Protein AF-A0A6P6PJ22-F1 (afdb_monomer)

Solvent-accessible surface area (backbone atoms only — not comparable to full-atom values): 13645 Å² total; per-residue (Å²): 133,91,81,83,80,79,78,76,85,75,81,74,76,79,67,84,69,86,65,53,70,66,56,55,52,49,53,48,36,64,73,56,48,59,79,37,55,93,70,64,47,66,68,56,32,40,54,56,27,71,49,90,64,52,58,70,56,47,31,52,51,33,54,59,52,32,77,46,46,88,80,47,55,72,70,55,52,43,43,48,37,66,32,19,46,50,64,33,32,70,28,85,89,46,54,35,59,70,53,94,88,49,52,57,57,55,46,46,48,44,65,33,36,68,49,48,66,69,50,57,61,68,58,50,42,72,41,36,82,81,52,47,71,77,84,36,53,91,73,50,38,61,67,40,36,47,48,51,71,76,42,34,77,86,71,72,54,47,77,72,50,49,53,51,43,52,52,54,32,50,59,71,71,46,77,79,83,70,77,75,80,91,68,89,87,78,93,73,86,78,82,82,74,85,80,86,74,96,77,88,78,96,80,80,90,79,84,77,85,85,84,86,81,88,129

Radius of gyration: 26.65 Å; Cα contacts (8 Å, |Δi|>4): 149; chains: 1; bounding box: 104×53×62 Å

Secondary structure (DSSP, 8-state):
-----PPP------S-----HHHHHHHHIIIIIGGGGGG--HHHHHHHHTS---HHHHHHHHHHHHHTGGGS-HHHHHHHIIIIIHHHHTSTTTGGG--TT--HHHHHHHHTGGGGGGS-HHHHHHH-TT--TTTTTTTS-HHHHHHHHH-TTTTT--HHHHHHHHHHHHHHHSPP------------PPPPPPP-----------PPPPPPPP-

Mean predicted aligned error: 14.36 Å

Sequence (215 aa):
MRSSVAGVPVVDLSGGISMNEDHVIRAWLDIKLIPLLSSISRNFLTCLSNRNFSCSAYQTVVKELSQHFFGLDPVRQKWIYSFFMYPFLSRNTSLGCVDPEDSTEDWLMKNFGSFSVMAQVRDFTSINMVFSGLEVLHLLSPEQKAELLLHPEEVGLTDSSLSLVFKSLLSSLLPSEDPWPSNNGTAYYMSNAPSASPQDPLGKARIKPVTVSWM

pLDDT: mean 77.75, std 24.09, range [28.69, 98.56]

Foldseek 3Di:
DDDDDDDDPPPPPPPPPPQPPLNVLVVCCVVPPVVCLQPDDLVNQLVQLVDDDALVSQLSNLVVVLVCLVVYDPVSLLSNVPRHQLSNLLDPSCLNVDDPPDDLVRSLCSRHNNSSQSDAPVSSCSRPVPRACLVCLVVYDLVNLVSCLVCVVVRVDDPVSNVVSVVSSVVNVDDPPDPPPPDDDDDDDDDDDDDDDDDDDDDDDDDDDDDDDDD

Nearest PDB structures (foldseek):
  2ilr-assembly1_A  TM=2.722E-01  e=1.145E+00  Homo sapiens
  6q6h-assembly1_V  TM=2.246E-01  e=9.020E+00  Homo sapiens

Structure (mmCIF, N/CA/C/O backbone):
data_AF-A0A6P6PJ22-F1
#
_entry.id   AF-A0A6P6PJ22-F1
#
loop_
_atom_site.group_PDB
_atom_site.id
_atom_site.type_symbol
_atom_site.label_atom_id
_atom_site.label_alt_id
_atom_site.label_comp_id
_atom_site.label_asym_id
_atom_site.label_entity_id
_atom_site.label_seq_id
_atom_site.pdbx_PDB_ins_code
_atom_site.Cartn_x
_atom_site.Cartn_y
_atom_site.Cartn_z
_atom_site.occupancy
_atom_site.B_iso_or_equiv
_atom_site.auth_seq_id
_atom_site.auth_comp_id
_atom_site.auth_asym_id
_atom_site.auth_atom_id
_atom_site.pdbx_PDB_model_num
ATOM 1 N N . MET A 1 1 ? 52.725 8.961 -41.129 1.00 38.19 1 MET A N 1
ATOM 2 C CA . MET A 1 1 ? 51.305 8.980 -41.537 1.00 38.19 1 MET A CA 1
ATOM 3 C C . MET A 1 1 ? 50.500 9.517 -40.371 1.00 38.19 1 MET A C 1
ATOM 5 O O . MET A 1 1 ? 50.709 9.068 -39.253 1.00 38.19 1 MET A O 1
ATOM 9 N N . ARG A 1 2 ? 49.685 10.546 -40.621 1.00 47.94 2 ARG A N 1
ATOM 10 C CA . ARG A 1 2 ? 48.770 11.145 -39.644 1.00 47.94 2 ARG A CA 1
ATOM 11 C C . ARG A 1 2 ? 47.713 10.118 -39.235 1.00 47.94 2 ARG A C 1
ATOM 13 O O . ARG A 1 2 ? 47.160 9.470 -40.114 1.00 47.94 2 ARG A O 1
ATOM 20 N N . SER A 1 3 ? 47.365 10.072 -37.954 1.00 39.06 3 SER A N 1
ATOM 21 C CA . SER A 1 3 ? 45.981 9.809 -37.560 1.00 39.06 3 SER A CA 1
ATOM 22 C C . SER A 1 3 ? 45.715 10.435 -36.192 1.00 39.06 3 SER A C 1
ATOM 24 O O . SER A 1 3 ? 46.020 9.860 -35.152 1.00 39.06 3 SER A O 1
ATOM 26 N N . SER A 1 4 ? 45.207 11.669 -36.218 1.00 45.03 4 SER A N 1
ATOM 27 C CA . SER A 1 4 ? 44.452 12.254 -35.112 1.00 45.03 4 SER A CA 1
ATOM 28 C C . SER A 1 4 ? 43.014 11.775 -35.266 1.00 45.03 4 SER A C 1
ATOM 30 O O . SER A 1 4 ? 42.368 12.117 -36.255 1.00 45.03 4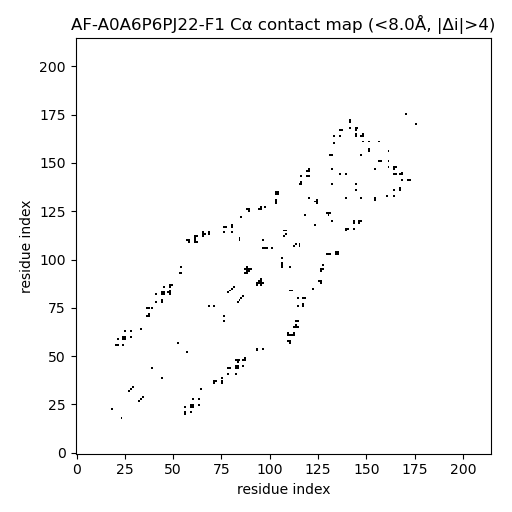 SER A O 1
ATOM 32 N N . VAL A 1 5 ? 42.509 11.015 -34.298 1.00 52.09 5 VAL A N 1
ATOM 33 C CA . VAL A 1 5 ? 41.066 10.826 -34.133 1.00 52.09 5 VAL A CA 1
ATOM 34 C C . VAL A 1 5 ? 40.600 11.933 -33.195 1.00 52.09 5 VAL A C 1
ATOM 36 O O . VAL A 1 5 ? 40.979 11.972 -32.026 1.00 52.09 5 VAL A O 1
ATOM 39 N N . ALA A 1 6 ? 39.869 12.892 -33.762 1.00 47.31 6 ALA A N 1
ATOM 40 C CA . ALA A 1 6 ? 39.231 13.978 -33.033 1.00 47.31 6 ALA A CA 1
ATOM 41 C C . ALA A 1 6 ? 38.189 13.415 -32.053 1.00 47.31 6 ALA A C 1
ATOM 43 O O . ALA A 1 6 ? 37.535 12.411 -32.332 1.00 47.31 6 ALA A O 1
ATOM 44 N N . GLY A 1 7 ? 38.103 14.060 -30.891 1.00 43.72 7 GLY A N 1
ATOM 45 C CA . GLY A 1 7 ? 37.458 13.548 -29.693 1.00 43.72 7 GLY A CA 1
ATOM 46 C C . GLY A 1 7 ? 35.966 13.260 -29.830 1.00 43.72 7 GLY A C 1
ATOM 47 O O . GLY A 1 7 ? 35.191 14.054 -30.357 1.00 43.72 7 GLY A O 1
ATOM 48 N N . VAL A 1 8 ? 35.573 12.131 -29.249 1.00 42.03 8 VAL A N 1
ATOM 49 C CA . VAL A 1 8 ? 34.231 11.954 -28.698 1.00 42.03 8 VAL A CA 1
ATOM 50 C C . VAL A 1 8 ? 34.147 12.872 -27.475 1.00 42.03 8 VAL A C 1
ATOM 52 O O . VAL A 1 8 ? 35.063 12.827 -26.648 1.00 42.03 8 VAL A O 1
ATOM 55 N N . PRO A 1 9 ? 33.110 13.713 -27.325 1.00 39.12 9 PRO A N 1
ATOM 56 C CA . PRO A 1 9 ? 32.937 14.459 -26.095 1.00 39.12 9 PRO A CA 1
ATOM 57 C C . PRO A 1 9 ? 32.590 13.450 -25.001 1.00 39.12 9 PRO A C 1
ATOM 59 O O . PRO A 1 9 ? 31.486 12.912 -24.944 1.00 39.12 9 PRO A O 1
ATOM 62 N N . VAL A 1 10 ? 33.571 13.158 -24.152 1.00 47.84 10 VAL A N 1
ATOM 63 C CA . VAL A 1 10 ? 33.316 12.546 -22.854 1.00 47.84 10 VAL A CA 1
ATOM 64 C C . VAL A 1 10 ? 32.581 13.611 -22.057 1.00 47.84 10 VAL A C 1
ATOM 66 O O . VAL A 1 10 ? 33.154 14.642 -21.709 1.00 47.84 10 VAL A O 1
ATOM 69 N N . VAL A 1 11 ? 31.283 13.400 -21.851 1.00 43.41 11 VAL A N 1
ATOM 70 C CA . VAL A 1 11 ? 30.506 14.200 -20.908 1.00 43.41 11 VAL A CA 1
ATOM 71 C C . VAL A 1 11 ? 31.029 13.838 -19.526 1.00 43.41 11 VAL A C 1
ATOM 73 O O . VAL A 1 11 ? 30.692 12.796 -18.969 1.00 43.41 11 VAL A O 1
ATOM 76 N N . ASP A 1 12 ? 31.935 14.670 -19.027 1.00 39.47 12 ASP A N 1
ATOM 77 C CA . ASP A 1 12 ? 32.468 14.562 -17.683 1.00 39.47 12 ASP A CA 1
ATOM 78 C C . ASP A 1 12 ? 31.387 15.007 -16.691 1.00 39.47 12 ASP A C 1
ATOM 80 O O . ASP A 1 12 ? 31.108 16.194 -16.526 1.00 39.47 12 ASP A O 1
ATOM 84 N N . LEU A 1 13 ? 30.743 14.032 -16.050 1.00 42.34 13 LEU A N 1
ATOM 85 C CA . LEU A 1 13 ? 29.793 14.252 -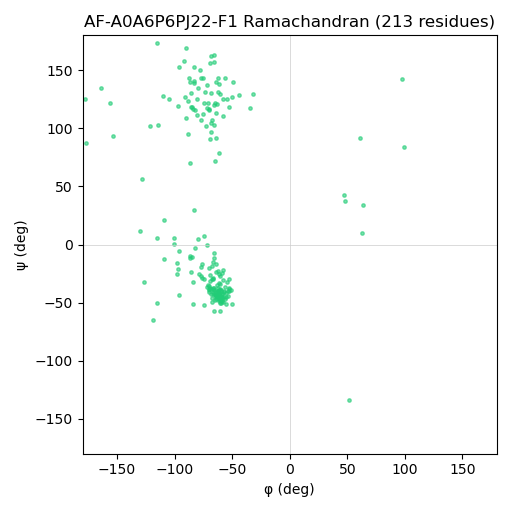14.959 1.00 42.34 13 LEU A CA 1
ATOM 86 C C . LEU A 1 13 ? 30.517 14.424 -13.607 1.00 42.34 13 LEU A C 1
ATOM 88 O O . LEU A 1 13 ? 29.962 14.094 -12.565 1.00 42.34 13 LEU A O 1
ATOM 92 N N . SER A 1 14 ? 31.744 14.956 -13.602 1.00 46.94 14 SER A N 1
ATOM 93 C CA . SER A 1 14 ? 32.468 15.336 -12.376 1.00 46.94 14 SER A CA 1
ATOM 94 C C . SER A 1 14 ? 32.026 16.687 -11.799 1.00 46.94 14 SER A C 1
ATOM 96 O O . SER A 1 14 ? 32.572 17.154 -10.799 1.00 46.94 14 SER A O 1
ATOM 98 N N . GLY A 1 15 ? 30.999 17.316 -12.377 1.00 39.12 15 GLY A N 1
ATOM 99 C CA . GLY A 1 15 ? 30.236 18.340 -11.677 1.00 39.12 15 GLY A CA 1
ATOM 100 C C . GLY A 1 15 ? 29.504 17.682 -10.514 1.00 39.12 15 GLY A C 1
ATOM 101 O O . GLY A 1 15 ? 28.507 17.003 -10.732 1.00 39.12 15 GLY A O 1
ATOM 102 N N . GLY A 1 16 ? 30.015 17.858 -9.294 1.00 44.06 16 GLY A N 1
ATOM 103 C CA . GLY A 1 16 ? 29.388 17.407 -8.056 1.00 44.06 16 GLY A CA 1
ATOM 104 C C . GLY A 1 16 ? 28.033 18.075 -7.848 1.00 44.06 16 GLY A C 1
ATOM 105 O O . GLY A 1 16 ? 27.899 19.023 -7.080 1.00 44.06 16 GLY A O 1
ATOM 106 N N . ILE A 1 17 ? 27.017 17.575 -8.539 1.00 45.12 17 ILE A N 1
ATOM 107 C CA . ILE A 1 17 ? 25.636 17.784 -8.162 1.00 45.12 17 ILE A CA 1
ATOM 108 C C . ILE A 1 17 ? 25.440 16.819 -6.995 1.00 45.12 17 ILE A C 1
ATOM 110 O O . ILE A 1 17 ? 25.407 15.605 -7.189 1.00 45.12 17 ILE A O 1
ATOM 114 N N . SER A 1 18 ? 25.346 17.345 -5.774 1.00 47.06 18 SER A N 1
ATOM 115 C CA . SER A 1 18 ? 24.762 16.607 -4.652 1.00 47.06 18 SER A CA 1
ATOM 116 C C . SER A 1 18 ? 23.286 16.380 -4.981 1.00 47.06 18 SER A C 1
ATOM 118 O O . SER A 1 18 ? 22.405 17.069 -4.470 1.00 47.06 18 SER A O 1
ATOM 120 N N . MET A 1 19 ? 23.008 15.489 -5.932 1.00 53.31 19 MET A N 1
ATOM 121 C CA . MET A 1 19 ? 21.655 15.077 -6.250 1.00 53.31 19 MET A CA 1
ATOM 122 C C . MET A 1 19 ? 21.189 14.260 -5.062 1.00 53.31 19 MET A C 1
ATOM 124 O O . MET A 1 19 ? 21.778 13.226 -4.754 1.00 53.31 19 MET A O 1
ATOM 128 N N . ASN A 1 20 ? 20.160 14.760 -4.381 1.00 71.19 20 ASN A N 1
ATOM 129 C CA . ASN A 1 20 ? 19.474 14.001 -3.351 1.00 71.19 20 ASN A CA 1
ATOM 130 C C . ASN A 1 20 ? 19.122 12.610 -3.915 1.00 71.19 20 ASN A C 1
ATOM 132 O O . ASN A 1 20 ? 18.739 12.514 -5.086 1.00 71.19 20 ASN A O 1
ATOM 136 N N . GLU A 1 21 ? 19.266 11.550 -3.118 1.00 75.81 21 GLU A N 1
ATOM 137 C CA . GLU A 1 21 ? 18.992 10.164 -3.534 1.00 75.81 21 GLU A CA 1
ATOM 138 C C . GLU A 1 21 ? 17.600 10.063 -4.184 1.00 75.81 21 GLU A C 1
ATOM 140 O O . GLU A 1 21 ? 17.439 9.480 -5.259 1.00 75.81 21 GLU A O 1
ATOM 145 N N . ASP A 1 22 ? 16.634 10.793 -3.624 1.00 77.00 22 ASP A N 1
ATOM 146 C CA . ASP A 1 22 ? 15.273 10.929 -4.140 1.00 77.00 22 ASP A CA 1
ATOM 147 C C . ASP A 1 22 ? 15.216 11.459 -5.579 1.00 77.00 22 ASP A C 1
ATOM 149 O O . ASP A 1 22 ? 14.400 11.000 -6.374 1.00 77.00 22 ASP A O 1
ATOM 153 N N . HIS A 1 23 ? 16.059 12.429 -5.948 1.00 80.69 23 HIS A N 1
ATOM 154 C CA . HIS A 1 23 ? 16.063 12.999 -7.301 1.00 80.69 23 HIS A CA 1
ATOM 155 C C . HIS A 1 23 ? 16.585 11.990 -8.323 1.00 80.69 23 HIS A C 1
ATOM 157 O O . HIS A 1 23 ? 16.066 11.917 -9.437 1.00 80.69 23 HIS A O 1
ATOM 163 N N . VAL A 1 24 ? 17.587 11.195 -7.944 1.00 82.25 24 VAL A N 1
ATOM 164 C CA . VAL A 1 24 ? 18.125 10.132 -8.800 1.00 82.25 24 VAL A CA 1
ATOM 165 C C . VAL A 1 24 ? 17.092 9.019 -8.971 1.00 82.25 24 VAL A C 1
ATOM 167 O O . VAL A 1 24 ? 16.874 8.557 -10.093 1.00 82.25 24 VAL A O 1
ATOM 170 N N . ILE A 1 25 ? 16.414 8.628 -7.888 1.00 81.44 25 ILE A N 1
ATOM 171 C CA . ILE A 1 25 ? 15.352 7.616 -7.922 1.00 81.44 25 ILE A CA 1
ATOM 172 C C . ILE A 1 25 ? 14.199 8.081 -8.812 1.00 81.44 25 ILE A C 1
ATOM 174 O O . ILE A 1 25 ? 13.797 7.338 -9.705 1.00 81.44 25 ILE A O 1
ATOM 178 N N . ARG A 1 26 ? 13.710 9.313 -8.636 1.00 80.62 26 ARG A N 1
ATOM 179 C CA . ARG A 1 26 ? 12.637 9.877 -9.473 1.00 80.62 26 ARG A CA 1
ATOM 180 C C . ARG A 1 26 ? 13.021 9.921 -10.943 1.00 80.62 26 ARG A C 1
ATOM 182 O O . ARG A 1 26 ? 12.286 9.405 -11.775 1.00 80.62 26 ARG A O 1
ATOM 189 N N . ALA A 1 27 ? 14.213 10.428 -11.262 1.00 82.00 27 ALA A N 1
ATOM 190 C CA . ALA A 1 27 ? 14.685 10.463 -12.642 1.00 82.00 27 ALA A CA 1
ATOM 191 C C . ALA A 1 27 ? 14.764 9.055 -13.259 1.00 82.00 27 ALA A C 1
ATOM 193 O O . ALA A 1 27 ? 14.386 8.854 -14.414 1.00 82.00 27 ALA A O 1
ATOM 194 N N . TRP A 1 28 ? 15.220 8.053 -12.500 1.00 83.56 28 TRP A N 1
ATOM 195 C CA . 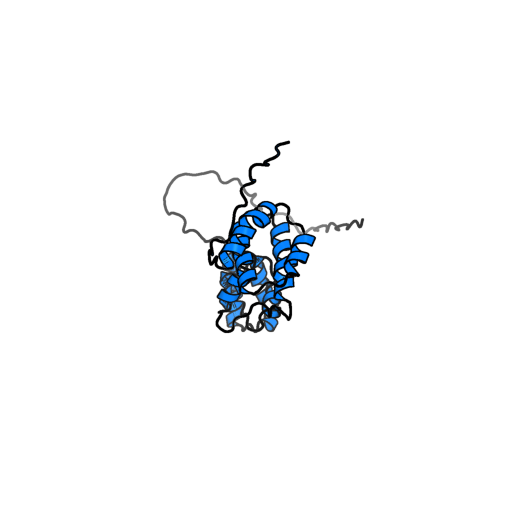TRP A 1 28 ? 15.210 6.666 -12.961 1.00 83.56 28 TRP A CA 1
ATOM 196 C C . TRP A 1 28 ? 13.784 6.138 -13.177 1.00 83.56 28 TRP A C 1
ATOM 198 O O . TRP A 1 28 ? 13.530 5.493 -14.198 1.00 83.56 28 TRP A O 1
ATOM 208 N N . LEU A 1 29 ? 12.856 6.426 -12.263 1.00 82.06 29 LEU A N 1
ATOM 209 C CA . LEU A 1 29 ? 11.453 6.019 -12.368 1.00 82.06 29 LEU A CA 1
ATOM 210 C C . LEU A 1 29 ? 10.797 6.608 -13.618 1.00 82.06 29 LEU A C 1
ATOM 212 O O . LEU A 1 29 ? 10.251 5.844 -14.415 1.00 82.06 29 LEU A O 1
ATOM 216 N N . ASP A 1 30 ? 10.936 7.913 -13.832 1.00 81.81 30 ASP A N 1
ATOM 217 C CA . ASP A 1 30 ? 10.352 8.638 -14.965 1.00 81.81 30 ASP A CA 1
ATOM 218 C C . ASP A 1 30 ? 10.889 8.140 -16.308 1.00 81.81 30 ASP A C 1
ATOM 220 O O . ASP A 1 30 ? 10.145 7.976 -17.274 1.00 81.81 30 ASP A O 1
ATOM 224 N N . ILE A 1 31 ? 12.193 7.865 -16.379 1.00 81.75 31 ILE A N 1
ATOM 225 C CA . ILE A 1 31 ? 12.849 7.490 -17.637 1.00 81.75 31 ILE A CA 1
ATOM 226 C C . ILE A 1 31 ? 12.695 5.993 -17.931 1.00 81.75 31 ILE A C 1
ATOM 228 O O . ILE A 1 31 ? 12.682 5.593 -19.099 1.00 81.75 31 ILE A O 1
ATOM 232 N N . LYS A 1 32 ? 12.647 5.139 -16.901 1.00 80.00 32 LYS A N 1
ATOM 233 C CA . LYS A 1 32 ? 12.721 3.678 -17.066 1.00 80.00 32 LYS A CA 1
ATOM 234 C C . LYS A 1 32 ? 11.457 2.954 -16.642 1.00 80.00 32 LYS A C 1
ATOM 236 O O . LYS A 1 32 ? 10.994 2.110 -17.403 1.00 80.00 32 LYS A O 1
ATOM 241 N N . LEU A 1 33 ? 10.929 3.216 -15.449 1.00 82.25 33 LEU A N 1
ATOM 242 C CA . LEU A 1 33 ? 9.850 2.399 -14.893 1.00 82.25 33 LEU A CA 1
ATOM 243 C C . LEU A 1 33 ? 8.474 2.836 -15.396 1.00 82.25 33 LEU A C 1
ATOM 245 O O . LEU A 1 33 ? 7.723 1.998 -15.892 1.00 82.25 33 LEU A O 1
ATOM 249 N N . ILE A 1 34 ? 8.160 4.128 -15.299 1.00 85.88 34 ILE A N 1
ATOM 250 C CA . ILE A 1 34 ? 6.853 4.702 -15.649 1.00 85.88 34 ILE A CA 1
ATOM 251 C C . ILE A 1 34 ? 6.446 4.383 -17.098 1.00 85.88 34 ILE A C 1
ATOM 253 O O . ILE A 1 34 ? 5.345 3.859 -17.296 1.00 85.88 34 ILE A O 1
ATOM 257 N N . PRO A 1 35 ? 7.321 4.553 -18.111 1.00 85.56 35 PRO A N 1
ATOM 258 C CA . PRO A 1 35 ? 6.994 4.209 -19.497 1.00 85.56 35 PRO A CA 1
ATOM 259 C C . PRO A 1 35 ? 6.690 2.721 -19.708 1.00 85.56 35 PRO A C 1
ATOM 261 O O . PRO A 1 35 ? 6.029 2.351 -20.677 1.00 85.56 35 PRO A O 1
ATOM 264 N N . LEU A 1 36 ? 7.178 1.858 -18.813 1.00 86.38 36 LEU A N 1
ATOM 265 C CA . LEU A 1 36 ? 6.999 0.412 -18.884 1.00 86.38 36 LEU A CA 1
ATOM 266 C C . LEU A 1 36 ? 5.830 -0.088 -18.038 1.00 86.38 36 LEU A C 1
ATOM 268 O O . LEU A 1 36 ? 5.513 -1.273 -18.134 1.00 86.38 36 LEU A O 1
ATOM 272 N N . LEU A 1 37 ? 5.157 0.761 -17.251 1.00 86.25 37 LEU A N 1
ATOM 273 C CA . LEU A 1 37 ? 4.107 0.304 -16.338 1.00 86.25 37 LEU A CA 1
ATOM 274 C C . LEU A 1 37 ? 2.988 -0.440 -17.064 1.00 86.25 37 LEU A C 1
ATOM 276 O O . LEU A 1 37 ? 2.581 -1.504 -16.614 1.00 86.25 37 LEU A O 1
ATOM 280 N N . SER A 1 38 ? 2.572 0.028 -18.242 1.00 85.81 38 SER A N 1
ATOM 281 C CA . SER A 1 38 ? 1.560 -0.637 -19.077 1.00 85.81 38 SER A CA 1
ATOM 282 C C . SER A 1 38 ? 2.002 -1.994 -19.637 1.00 85.81 38 SER A C 1
ATOM 284 O O . SER A 1 38 ? 1.194 -2.723 -20.200 1.00 85.81 38 SER A O 1
ATOM 286 N N . SER A 1 39 ? 3.258 -2.397 -19.473 1.00 89.56 39 SER A N 1
ATOM 287 C CA . SER A 1 39 ? 3.785 -3.704 -19.892 1.00 89.56 39 SER A CA 1
ATOM 288 C C . SER A 1 39 ? 4.550 -4.419 -18.776 1.00 89.56 39 SER A C 1
ATOM 290 O O . SER A 1 39 ? 5.210 -5.431 -19.020 1.00 89.56 39 SER A O 1
ATOM 292 N N . ILE A 1 40 ? 4.449 -3.918 -17.541 1.00 92.12 40 ILE A N 1
ATOM 293 C CA . ILE A 1 40 ? 5.228 -4.429 -16.422 1.00 92.12 40 ILE A CA 1
ATOM 294 C C . ILE A 1 40 ? 4.873 -5.890 -16.147 1.00 92.12 40 ILE A C 1
ATOM 296 O O . ILE A 1 40 ? 3.707 -6.280 -16.078 1.00 92.12 40 ILE A O 1
ATOM 300 N N . SER A 1 41 ? 5.901 -6.723 -16.018 1.00 93.81 41 SER A N 1
ATOM 301 C CA . SER A 1 41 ? 5.725 -8.157 -15.806 1.00 93.81 41 SER A CA 1
ATOM 302 C C . SER A 1 41 ? 5.808 -8.516 -14.326 1.00 93.81 41 SER A C 1
ATOM 304 O O . SER A 1 41 ? 6.522 -7.875 -13.551 1.00 93.81 41 SER A O 1
ATOM 306 N N . ARG A 1 42 ? 5.142 -9.613 -13.943 1.00 96.19 42 ARG A N 1
ATOM 307 C CA . ARG A 1 42 ? 5.263 -10.200 -12.597 1.00 96.19 42 ARG A CA 1
ATOM 308 C C . ARG A 1 42 ? 6.717 -10.485 -12.222 1.00 96.19 42 ARG A C 1
ATOM 310 O O . ARG A 1 42 ? 7.140 -10.114 -11.138 1.00 96.19 42 ARG A O 1
ATOM 317 N N . ASN A 1 43 ? 7.497 -11.063 -13.140 1.00 96.38 43 ASN A N 1
ATOM 318 C CA . ASN A 1 43 ? 8.908 -11.378 -12.896 1.00 96.38 43 ASN A CA 1
ATOM 319 C C . ASN A 1 43 ? 9.729 -10.125 -12.590 1.00 96.38 43 ASN A C 1
ATOM 321 O O . ASN A 1 43 ? 10.535 -10.134 -11.664 1.00 96.38 43 ASN A O 1
ATOM 325 N N . PHE A 1 44 ? 9.502 -9.040 -13.337 1.00 94.50 44 PHE A N 1
ATOM 326 C CA . PHE A 1 44 ? 10.172 -7.774 -13.067 1.00 94.50 44 PHE A CA 1
ATOM 327 C C . PHE A 1 44 ? 9.823 -7.246 -11.670 1.00 94.50 44 PHE A C 1
ATOM 329 O O . PHE A 1 44 ? 10.732 -6.903 -10.920 1.00 94.50 44 PHE A O 1
ATOM 336 N N . LEU A 1 45 ? 8.540 -7.245 -11.292 1.00 96.50 45 LEU A N 1
ATOM 337 C CA . LEU A 1 45 ? 8.083 -6.805 -9.967 1.00 96.50 45 LEU A CA 1
ATOM 338 C C . LEU A 1 45 ? 8.664 -7.662 -8.842 1.00 96.50 45 LEU A C 1
ATOM 340 O O . LEU A 1 45 ? 9.175 -7.127 -7.862 1.00 96.50 45 LEU A O 1
ATOM 344 N N . THR A 1 46 ? 8.687 -8.983 -9.016 1.00 97.00 46 THR A N 1
ATOM 345 C CA . THR A 1 46 ? 9.321 -9.895 -8.062 1.00 97.00 46 THR A CA 1
ATOM 346 C C . THR A 1 46 ? 10.818 -9.616 -7.941 1.00 97.00 46 THR A C 1
ATOM 348 O O . THR A 1 46 ? 11.329 -9.524 -6.826 1.00 97.00 46 THR A O 1
ATOM 351 N N . CYS A 1 47 ? 11.542 -9.423 -9.045 1.00 95.88 47 CYS A N 1
ATOM 352 C CA . CYS A 1 47 ? 12.954 -9.036 -9.000 1.00 95.88 47 CYS A CA 1
ATOM 353 C C . CYS A 1 47 ? 13.162 -7.677 -8.323 1.00 95.88 47 CYS A C 1
ATOM 355 O O . CYS A 1 47 ? 14.112 -7.530 -7.555 1.00 95.88 47 CYS A O 1
ATOM 357 N N . LEU A 1 48 ? 12.285 -6.707 -8.590 1.00 93.06 48 LEU A N 1
ATOM 358 C CA . LEU A 1 48 ? 12.318 -5.380 -7.986 1.00 93.06 48 LEU A CA 1
ATOM 359 C C . LEU A 1 48 ? 12.098 -5.461 -6.475 1.00 93.06 48 LEU A C 1
ATOM 361 O O . LEU A 1 48 ? 12.874 -4.871 -5.732 1.00 93.06 48 LEU A O 1
ATOM 365 N N . SER A 1 49 ? 11.125 -6.261 -6.023 1.00 95.69 49 SER A N 1
ATOM 366 C CA . SER A 1 49 ? 10.891 -6.509 -4.596 1.00 95.69 49 SER A CA 1
ATOM 367 C C . SER A 1 49 ? 12.164 -7.022 -3.933 1.00 95.69 49 SER A C 1
ATOM 369 O O . SER A 1 49 ? 12.538 -6.547 -2.873 1.00 95.69 49 SER A O 1
ATOM 371 N N . ASN A 1 50 ? 12.901 -7.920 -4.601 1.00 95.00 50 ASN A N 1
ATOM 372 C CA . ASN A 1 50 ? 14.141 -8.544 -4.129 1.00 95.00 50 ASN A CA 1
ATOM 373 C C . ASN A 1 50 ? 15.365 -7.626 -4.103 1.00 95.00 50 ASN A C 1
ATOM 375 O O . ASN A 1 50 ? 16.435 -8.056 -3.673 1.00 95.00 50 ASN A O 1
ATOM 379 N N . ARG A 1 51 ? 15.230 -6.362 -4.505 1.00 92.31 51 ARG A N 1
ATOM 380 C CA . ARG A 1 51 ? 16.303 -5.381 -4.349 1.00 92.31 51 ARG A CA 1
ATOM 381 C C . ARG A 1 51 ? 16.384 -4.880 -2.912 1.00 92.31 51 ARG A C 1
ATOM 383 O O . ARG A 1 51 ? 15.397 -4.831 -2.185 1.00 92.31 51 ARG A O 1
ATOM 390 N N . ASN A 1 52 ? 17.598 -4.517 -2.514 1.00 89.31 52 ASN A N 1
ATOM 391 C CA . ASN A 1 52 ? 17.890 -4.014 -1.181 1.00 89.31 52 ASN A CA 1
ATOM 392 C C . ASN A 1 52 ? 17.661 -2.497 -1.134 1.00 89.31 52 ASN A C 1
ATOM 394 O O . ASN A 1 52 ? 18.618 -1.726 -1.124 1.00 89.31 52 ASN A O 1
ATOM 398 N N . PHE A 1 53 ? 16.398 -2.075 -1.212 1.00 87.44 53 PHE A N 1
ATOM 399 C CA . PHE A 1 53 ? 16.040 -0.667 -1.048 1.00 87.44 53 PHE A CA 1
ATOM 400 C C . PHE A 1 53 ? 16.113 -0.257 0.422 1.00 87.44 53 PHE A C 1
ATOM 402 O O . PHE A 1 53 ? 15.730 -1.025 1.304 1.00 87.44 53 PHE A O 1
ATOM 409 N N . SER A 1 54 ? 16.553 0.978 0.674 1.00 94.75 54 SER A N 1
ATOM 410 C CA . SER A 1 54 ? 16.218 1.656 1.925 1.00 94.75 54 SER A CA 1
ATOM 411 C C . SER A 1 54 ? 14.708 1.924 1.963 1.00 94.75 54 SER A C 1
ATOM 413 O O . SER A 1 54 ? 14.061 2.012 0.915 1.00 94.75 54 SER A O 1
ATOM 415 N N . CYS A 1 55 ? 14.131 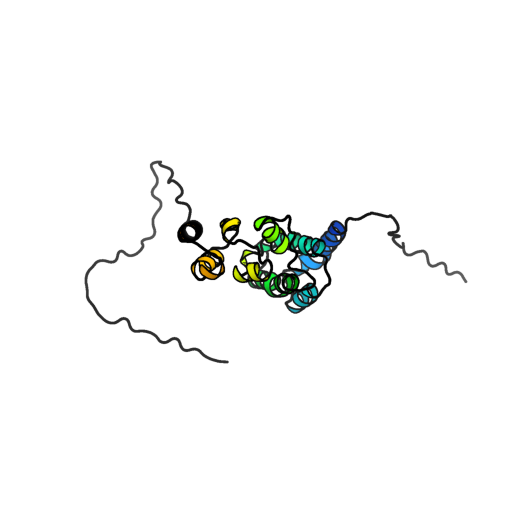2.086 3.155 1.00 96.56 55 CYS A N 1
ATOM 416 C CA . CYS A 1 55 ? 12.716 2.443 3.265 1.00 96.56 55 CYS A CA 1
ATOM 417 C C . CYS A 1 55 ? 12.404 3.782 2.588 1.00 96.56 55 CYS A C 1
ATOM 419 O O . CYS A 1 55 ? 11.416 3.868 1.870 1.00 96.56 55 CYS A O 1
ATOM 421 N N . SER A 1 56 ? 13.298 4.773 2.690 1.00 95.12 56 SER A N 1
ATOM 422 C CA . SER A 1 56 ? 13.161 6.050 1.969 1.00 95.12 56 SER A CA 1
ATOM 423 C C . SER A 1 56 ? 13.107 5.856 0.448 1.00 95.12 56 SER A C 1
ATOM 425 O O . SER A 1 56 ? 12.231 6.394 -0.236 1.00 95.12 56 SER A O 1
ATOM 427 N N . ALA A 1 57 ? 14.003 5.023 -0.096 1.00 94.25 57 ALA A N 1
ATOM 428 C CA . ALA A 1 57 ? 14.016 4.723 -1.523 1.00 94.25 57 ALA A CA 1
ATOM 429 C C . ALA A 1 57 ? 12.734 4.001 -1.960 1.00 94.25 57 ALA A C 1
ATOM 431 O O . ALA A 1 57 ? 12.121 4.382 -2.958 1.00 94.25 57 ALA A O 1
ATOM 432 N N . TYR A 1 58 ? 12.292 2.998 -1.196 1.00 96.50 58 TYR A N 1
ATOM 433 C CA . TYR A 1 58 ? 11.031 2.295 -1.439 1.00 96.50 58 TYR A CA 1
ATOM 434 C C . TYR A 1 58 ? 9.829 3.249 -1.422 1.00 96.50 58 TYR A C 1
ATOM 436 O O . TYR A 1 58 ? 9.047 3.261 -2.371 1.00 96.50 58 TYR A O 1
ATOM 444 N N . GLN A 1 59 ? 9.707 4.089 -0.395 1.00 97.19 59 GLN A N 1
ATOM 445 C CA . GLN A 1 59 ? 8.605 5.042 -0.243 1.00 97.19 59 GLN A CA 1
ATOM 446 C C . GLN A 1 59 ? 8.593 6.076 -1.379 1.00 97.19 59 GLN A C 1
ATOM 448 O O . GLN A 1 59 ? 7.528 6.443 -1.875 1.00 97.19 59 GLN A O 1
ATOM 453 N N . THR A 1 60 ? 9.766 6.479 -1.880 1.00 94.75 60 THR A N 1
ATOM 454 C CA . THR A 1 60 ? 9.866 7.307 -3.093 1.00 94.75 60 THR A CA 1
ATOM 455 C C . THR A 1 60 ? 9.311 6.575 -4.316 1.00 94.75 60 THR A C 1
ATOM 457 O O . THR A 1 60 ? 8.521 7.149 -5.064 1.00 94.75 60 THR A O 1
ATOM 460 N N . VAL A 1 61 ? 9.645 5.293 -4.503 1.00 93.31 61 VAL A N 1
ATOM 461 C CA . VAL A 1 61 ? 9.076 4.472 -5.588 1.00 93.31 61 VAL A CA 1
ATOM 462 C C . VAL A 1 61 ? 7.554 4.368 -5.465 1.00 93.31 61 VAL A C 1
ATOM 464 O O . VAL A 1 61 ? 6.851 4.596 -6.448 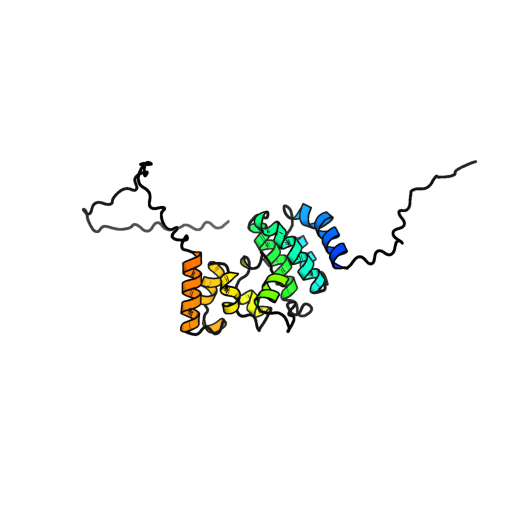1.00 93.31 61 VAL A O 1
ATOM 467 N N . VAL A 1 62 ? 7.027 4.067 -4.275 1.00 96.31 62 VAL A N 1
ATOM 468 C CA . VAL A 1 62 ? 5.577 3.973 -4.021 1.00 96.31 62 VAL A CA 1
ATOM 469 C C . VAL A 1 62 ? 4.869 5.289 -4.332 1.00 96.31 62 VAL A C 1
ATOM 471 O O . VAL A 1 62 ? 3.809 5.282 -4.966 1.00 96.31 62 VAL A O 1
ATOM 474 N N . LYS A 1 63 ? 5.457 6.418 -3.927 1.00 95.69 63 LYS A N 1
ATOM 475 C CA . LYS A 1 63 ? 4.910 7.752 -4.176 1.00 95.69 63 LYS A CA 1
ATOM 476 C C . LYS A 1 63 ? 4.760 8.040 -5.666 1.00 95.69 63 LYS A C 1
ATOM 478 O O . LYS A 1 63 ? 3.696 8.489 -6.086 1.00 95.69 63 LYS A O 1
ATOM 483 N N . GLU A 1 64 ? 5.793 7.781 -6.465 1.00 92.12 64 GLU A N 1
ATOM 484 C CA . GLU A 1 64 ? 5.724 8.022 -7.912 1.00 92.12 64 GLU A CA 1
ATOM 485 C C . GLU A 1 64 ? 4.775 7.024 -8.597 1.00 92.12 64 GLU A C 1
ATOM 487 O O . GLU A 1 64 ? 3.943 7.420 -9.409 1.00 92.12 64 GLU A O 1
ATOM 492 N N . LEU A 1 65 ? 4.787 5.741 -8.208 1.00 94.44 65 LEU A N 1
ATOM 493 C CA . LEU A 1 65 ? 3.831 4.757 -8.733 1.00 94.44 65 LEU A CA 1
ATOM 494 C C . LEU A 1 65 ? 2.373 5.141 -8.440 1.00 94.44 65 LEU A C 1
ATOM 496 O O . LEU A 1 65 ? 1.505 4.946 -9.293 1.00 94.44 65 LEU A O 1
ATOM 500 N N . SER A 1 66 ? 2.094 5.686 -7.253 1.00 96.69 66 SER A N 1
ATOM 501 C CA . SER A 1 66 ? 0.739 6.069 -6.832 1.00 96.69 66 SER A CA 1
ATOM 502 C C . SER A 1 66 ? 0.131 7.145 -7.730 1.00 96.69 66 SER A C 1
ATOM 504 O O . SER A 1 66 ? -1.063 7.092 -8.014 1.00 96.69 66 SER A O 1
ATOM 506 N N . GLN A 1 67 ? 0.944 8.058 -8.273 1.00 94.69 67 GLN A N 1
ATOM 507 C CA . GLN A 1 67 ? 0.481 9.083 -9.221 1.00 94.69 67 GLN A CA 1
ATOM 508 C C . GLN A 1 67 ? -0.097 8.480 -10.509 1.00 94.69 67 GLN A C 1
ATOM 510 O O . GLN A 1 67 ? -0.945 9.087 -11.161 1.00 94.69 67 GLN A O 1
ATOM 515 N N . HIS A 1 68 ? 0.325 7.265 -10.863 1.00 93.94 68 HIS A N 1
ATOM 516 C CA . HIS A 1 68 ? -0.117 6.563 -12.064 1.00 93.94 68 HIS A CA 1
ATOM 517 C C . HIS A 1 68 ? -1.193 5.510 -11.796 1.00 93.94 68 HIS A C 1
ATOM 519 O O . HIS A 1 68 ? -1.655 4.879 -12.746 1.00 93.94 68 HIS A O 1
ATOM 525 N N . PHE A 1 69 ? -1.624 5.328 -10.544 1.00 95.56 69 PHE A N 1
ATOM 526 C CA . PHE A 1 69 ? -2.537 4.258 -10.142 1.00 95.56 69 PHE A CA 1
ATOM 527 C C . PHE A 1 69 ? -3.792 4.175 -11.024 1.00 95.56 69 PHE A C 1
ATOM 529 O O . PHE A 1 69 ? -4.075 3.118 -11.588 1.00 95.56 69 PHE A O 1
ATOM 536 N N . PHE A 1 70 ? -4.499 5.293 -11.223 1.00 93.81 70 PHE A N 1
ATOM 537 C CA . PHE A 1 70 ? -5.731 5.338 -12.024 1.00 93.81 70 PHE A CA 1
ATOM 538 C C . PHE A 1 70 ? -5.517 5.092 -13.525 1.00 93.81 70 PHE A C 1
ATOM 540 O O . PHE A 1 70 ? -6.467 4.765 -14.230 1.00 93.81 70 PHE A O 1
ATOM 547 N N . GLY A 1 71 ? -4.287 5.245 -14.023 1.00 92.75 71 GLY A N 1
ATOM 548 C CA . GLY A 1 71 ? -3.934 4.949 -15.413 1.00 92.75 71 GLY A CA 1
ATOM 549 C C . GLY A 1 71 ? -3.588 3.479 -15.662 1.00 92.75 71 GLY A C 1
ATOM 550 O O . GLY A 1 71 ? -3.445 3.073 -16.815 1.00 92.75 71 GLY A O 1
ATOM 551 N N . LEU A 1 72 ? -3.428 2.680 -14.604 1.00 94.50 72 LEU A N 1
ATOM 552 C CA . LEU A 1 72 ? -3.134 1.254 -14.700 1.00 94.50 72 LEU A CA 1
ATOM 553 C C . LEU A 1 72 ? -4.423 0.450 -14.803 1.00 94.50 72 LEU A C 1
ATOM 555 O O . LEU A 1 72 ? -5.407 0.737 -14.126 1.00 94.50 72 LEU A O 1
ATOM 559 N N . ASP A 1 73 ? -4.402 -0.616 -15.597 1.00 94.69 73 ASP A N 1
ATOM 560 C CA . ASP A 1 73 ? -5.487 -1.585 -15.545 1.00 94.69 73 ASP A CA 1
ATOM 561 C C . ASP A 1 73 ? -5.471 -2.362 -14.212 1.00 94.69 73 ASP A C 1
ATOM 563 O O . ASP A 1 73 ? -4.411 -2.526 -13.587 1.00 94.69 73 ASP A O 1
ATOM 567 N N . PRO A 1 74 ? -6.623 -2.917 -13.796 1.00 95.62 74 PRO A N 1
ATOM 568 C CA . PRO A 1 74 ? -6.755 -3.578 -12.498 1.00 95.62 74 PRO A CA 1
ATOM 569 C C . PRO A 1 74 ? -5.783 -4.744 -12.275 1.00 95.62 74 PRO A C 1
ATOM 571 O O . PRO A 1 74 ? -5.361 -4.999 -11.146 1.00 95.62 74 PRO A O 1
ATOM 574 N N . VAL A 1 75 ? -5.387 -5.458 -13.338 1.00 96.25 75 VAL A N 1
ATOM 575 C CA . VAL A 1 75 ? -4.443 -6.579 -13.213 1.00 96.25 75 VAL A CA 1
ATOM 576 C C . VAL A 1 75 ? -3.072 -6.060 -12.796 1.00 96.25 75 VAL A C 1
ATOM 578 O O . VAL A 1 75 ? -2.443 -6.637 -11.907 1.00 96.25 75 VAL A O 1
ATOM 581 N N . ARG A 1 76 ? -2.619 -4.952 -13.388 1.00 96.25 76 ARG A N 1
ATOM 582 C CA . ARG A 1 76 ? -1.327 -4.338 -13.060 1.00 96.25 76 ARG A CA 1
ATOM 583 C C . ARG A 1 76 ? -1.335 -3.660 -11.697 1.00 96.25 76 ARG A C 1
ATOM 585 O O . ARG A 1 76 ? -0.348 -3.799 -10.976 1.00 96.25 76 ARG A O 1
ATOM 592 N N . GLN A 1 77 ? -2.443 -3.025 -11.304 1.00 97.50 77 GLN A N 1
ATOM 593 C CA . GLN A 1 77 ? -2.617 -2.509 -9.939 1.00 97.50 77 GLN A CA 1
ATOM 594 C C . GLN A 1 77 ? -2.411 -3.621 -8.904 1.00 97.50 77 GLN A C 1
ATOM 596 O O . GLN A 1 77 ? -1.558 -3.514 -8.018 1.00 97.50 77 GLN A O 1
ATOM 601 N N . LYS A 1 78 ? -3.110 -4.746 -9.094 1.00 97.69 78 LYS A N 1
ATOM 602 C CA . LYS A 1 78 ? -2.976 -5.924 -8.237 1.00 97.69 78 LYS A CA 1
ATOM 603 C C . LYS A 1 78 ? -1.570 -6.516 -8.280 1.00 97.69 78 LYS A C 1
ATOM 605 O O . LYS A 1 78 ? -1.048 -6.922 -7.249 1.00 97.69 78 LYS A O 1
ATOM 610 N N . TRP A 1 79 ? -0.931 -6.576 -9.448 1.00 98.12 79 TRP A N 1
ATOM 611 C CA . TRP A 1 79 ? 0.422 -7.123 -9.556 1.00 98.12 79 TRP A CA 1
ATOM 612 C C . TRP A 1 79 ? 1.460 -6.291 -8.813 1.00 98.12 79 TRP A C 1
ATOM 614 O O . TRP A 1 79 ? 2.311 -6.873 -8.144 1.00 98.12 79 TRP A O 1
ATOM 624 N N . ILE A 1 80 ? 1.406 -4.963 -8.916 1.00 97.81 80 ILE A N 1
ATOM 625 C CA . ILE A 1 80 ? 2.333 -4.078 -8.200 1.00 97.81 80 ILE A CA 1
ATOM 626 C C . ILE A 1 80 ? 2.203 -4.300 -6.693 1.00 97.81 80 ILE A C 1
ATOM 628 O O . ILE A 1 80 ? 3.210 -4.493 -6.011 1.00 97.81 80 ILE A O 1
ATOM 632 N N . TYR A 1 81 ? 0.975 -4.380 -6.187 1.00 98.50 81 TYR A N 1
ATOM 633 C CA . TYR A 1 81 ? 0.747 -4.724 -4.792 1.00 98.50 81 TYR A CA 1
ATOM 634 C C . TYR A 1 81 ? 1.305 -6.122 -4.440 1.00 98.50 81 TYR A C 1
ATOM 636 O O . TYR A 1 81 ? 2.180 -6.248 -3.582 1.00 98.50 81 TYR A O 1
ATOM 644 N N . SER A 1 82 ? 0.860 -7.174 -5.138 1.00 98.38 82 SER A N 1
ATOM 645 C CA . SER A 1 82 ? 1.131 -8.570 -4.759 1.00 98.38 82 SER A CA 1
ATOM 646 C C . SER A 1 82 ? 2.560 -9.050 -5.027 1.00 98.38 82 SER A C 1
ATOM 648 O O . SER A 1 82 ? 3.032 -9.946 -4.333 1.00 98.38 82 SER A O 1
ATOM 650 N N . PHE A 1 83 ? 3.245 -8.518 -6.043 1.00 98.31 83 PHE A N 1
ATOM 651 C CA . PHE A 1 83 ? 4.577 -8.986 -6.453 1.00 98.31 83 PHE A CA 1
ATOM 652 C C . PHE A 1 83 ? 5.701 -8.006 -6.125 1.00 98.31 83 PHE A C 1
ATOM 654 O O . PHE A 1 83 ? 6.862 -8.404 -6.215 1.00 98.31 83 PHE A O 1
ATOM 661 N N . PHE A 1 84 ? 5.382 -6.761 -5.756 1.00 97.75 84 PHE A N 1
ATOM 662 C CA . PHE A 1 84 ? 6.371 -5.762 -5.359 1.00 97.75 84 PHE A CA 1
ATOM 663 C C . PHE A 1 84 ? 6.183 -5.272 -3.922 1.00 97.75 84 PHE A C 1
ATOM 665 O O . PHE A 1 84 ? 7.048 -5.553 -3.095 1.00 97.75 84 PHE A O 1
ATOM 672 N N . MET A 1 85 ? 5.075 -4.591 -3.618 1.00 98.38 85 MET A N 1
ATOM 673 C CA . MET A 1 85 ? 4.894 -3.899 -2.333 1.00 98.38 85 MET A CA 1
ATOM 674 C C . MET A 1 85 ? 4.830 -4.867 -1.149 1.00 98.38 85 MET A C 1
ATOM 676 O O . MET A 1 85 ? 5.673 -4.804 -0.256 1.00 98.38 85 MET A O 1
ATOM 680 N N . TYR A 1 86 ? 3.887 -5.816 -1.171 1.00 98.38 86 TYR A N 1
ATOM 681 C CA . TYR A 1 86 ? 3.720 -6.778 -0.080 1.00 98.38 86 TYR A CA 1
ATOM 682 C C . TYR A 1 86 ? 4.991 -7.629 0.138 1.00 98.38 86 TYR A C 1
ATOM 684 O O . TYR A 1 86 ? 5.526 -7.617 1.245 1.00 98.38 86 TYR A O 1
ATOM 692 N N . PRO A 1 87 ? 5.600 -8.258 -0.894 1.00 98.00 87 PRO A N 1
ATOM 693 C CA . PRO A 1 87 ? 6.834 -9.026 -0.703 1.00 98.00 87 PRO A CA 1
ATOM 694 C C . PRO A 1 87 ? 8.053 -8.211 -0.257 1.00 98.00 87 PRO A C 1
ATOM 696 O O . PRO A 1 87 ? 9.001 -8.800 0.265 1.00 98.00 87 PRO A O 1
ATOM 699 N N . PHE A 1 88 ? 8.096 -6.901 -0.522 1.00 98.19 88 PHE A N 1
ATOM 700 C CA . PHE A 1 88 ? 9.154 -6.033 -0.008 1.00 98.19 88 PHE A CA 1
ATOM 701 C C . PHE A 1 88 ? 8.953 -5.770 1.487 1.00 98.19 88 PHE A C 1
ATOM 703 O O . PHE A 1 88 ? 9.863 -6.037 2.268 1.00 98.19 88 PHE A O 1
ATOM 710 N N . LEU A 1 89 ? 7.753 -5.323 1.872 1.00 98.00 89 LEU A N 1
ATOM 711 C CA . LEU A 1 89 ? 7.408 -4.921 3.238 1.00 98.00 89 LEU A CA 1
ATOM 712 C C . LEU A 1 89 ? 7.342 -6.091 4.229 1.00 98.00 89 LEU A C 1
ATOM 714 O O . LEU A 1 89 ? 7.684 -5.932 5.397 1.00 98.00 89 LEU A O 1
ATOM 718 N N . SER A 1 90 ? 6.969 -7.292 3.783 1.00 97.06 90 SER A N 1
ATOM 719 C CA . SER A 1 90 ? 6.923 -8.484 4.646 1.00 97.06 90 SER A CA 1
ATOM 720 C C . SER A 1 90 ? 8.306 -9.067 4.978 1.00 97.06 90 SER A C 1
ATOM 722 O O . SER A 1 90 ? 8.406 -10.160 5.534 1.00 97.06 90 SER A O 1
ATOM 724 N N . ARG A 1 91 ? 9.404 -8.394 4.613 1.00 94.88 91 ARG A N 1
ATOM 725 C CA . ARG A 1 91 ? 10.761 -8.875 4.908 1.00 94.88 91 ARG A CA 1
ATOM 726 C C . ARG A 1 91 ? 11.223 -8.436 6.272 1.00 94.88 91 ARG A C 1
ATOM 728 O O . ARG A 1 91 ? 11.192 -7.245 6.581 1.00 94.88 91 ARG A O 1
ATOM 735 N N . ASN A 1 92 ? 11.897 -9.356 6.954 1.00 91.38 92 ASN A N 1
ATOM 736 C CA . ASN A 1 92 ? 12.630 -9.071 8.185 1.00 91.38 92 ASN A CA 1
ATOM 737 C C . ASN A 1 92 ? 13.652 -7.933 8.023 1.00 91.38 92 ASN A C 1
ATOM 739 O O . ASN A 1 92 ? 13.890 -7.200 8.969 1.00 91.38 92 ASN A O 1
ATOM 743 N N . THR A 1 93 ? 14.254 -7.761 6.840 1.00 91.12 93 THR A N 1
ATOM 744 C CA . THR A 1 93 ? 15.231 -6.683 6.596 1.00 91.12 93 THR A CA 1
ATOM 745 C C . THR A 1 93 ? 14.590 -5.313 6.402 1.00 91.12 93 THR A C 1
ATOM 747 O O . THR A 1 93 ? 15.243 -4.309 6.650 1.00 91.12 93 THR A O 1
ATOM 750 N N . SER A 1 94 ? 13.342 -5.265 5.927 1.00 91.62 94 SER A N 1
ATOM 751 C CA . SER A 1 94 ? 12.608 -4.010 5.726 1.00 91.62 94 SER A CA 1
ATOM 752 C C . SER A 1 94 ? 11.893 -3.543 6.992 1.00 91.62 94 SER A C 1
ATOM 754 O O . SER A 1 94 ? 11.592 -2.361 7.108 1.00 91.62 94 SER A O 1
ATOM 756 N N . LEU A 1 95 ? 11.601 -4.474 7.916 1.00 94.75 95 LEU A N 1
ATOM 757 C CA . LEU A 1 95 ? 10.796 -4.238 9.119 1.00 94.75 95 LEU A CA 1
ATOM 758 C C . LEU A 1 95 ? 9.484 -3.496 8.807 1.00 94.75 95 LEU A C 1
ATOM 760 O O . LEU A 1 95 ? 9.084 -2.592 9.536 1.00 94.75 95 LEU A O 1
ATOM 764 N N . GLY A 1 96 ? 8.857 -3.816 7.668 1.00 96.19 96 GLY A N 1
ATOM 765 C CA . GLY A 1 96 ? 7.625 -3.168 7.219 1.00 96.19 96 GLY A CA 1
ATOM 766 C C . GLY A 1 96 ? 7.747 -1.673 6.932 1.00 96.19 96 GLY A C 1
ATOM 767 O O . GLY A 1 96 ? 6.725 -1.008 6.767 1.00 96.19 96 GLY A O 1
ATOM 768 N N . CYS A 1 97 ? 8.969 -1.133 6.904 1.00 97.44 97 CYS A N 1
ATOM 769 C CA . CYS A 1 97 ? 9.236 0.299 6.851 1.00 97.44 97 CYS A CA 1
ATOM 770 C C . CYS A 1 97 ? 8.403 1.095 7.863 1.00 97.44 97 CYS A C 1
ATOM 772 O O . CYS A 1 97 ? 7.831 2.138 7.536 1.00 97.44 97 CYS A O 1
ATOM 774 N N . VAL A 1 98 ? 8.312 0.548 9.079 1.00 97.00 98 VAL A N 1
ATOM 775 C CA . VAL A 1 98 ? 7.655 1.174 10.224 1.00 97.00 98 VAL A CA 1
ATOM 776 C C . VAL A 1 98 ? 8.603 2.191 10.851 1.00 97.00 98 VAL A C 1
ATOM 778 O O . VAL A 1 98 ? 9.723 1.851 11.232 1.00 97.00 98 VAL A O 1
ATOM 781 N N . ASP A 1 99 ? 8.129 3.427 10.970 1.00 95.38 99 ASP A N 1
ATOM 782 C CA . ASP A 1 99 ? 8.743 4.476 11.778 1.00 95.38 99 ASP A CA 1
ATOM 783 C C . ASP A 1 99 ? 7.888 4.651 13.047 1.00 95.38 99 ASP A C 1
ATOM 785 O O . ASP A 1 99 ? 6.677 4.834 12.917 1.00 95.38 99 ASP A O 1
ATOM 789 N N . PRO A 1 100 ? 8.453 4.557 14.266 1.00 92.31 100 PRO A N 1
ATOM 790 C CA . PRO A 1 100 ? 7.700 4.756 15.508 1.00 92.31 100 PRO A CA 1
ATOM 791 C C . PRO A 1 100 ? 7.014 6.121 15.630 1.00 92.31 100 PRO A C 1
ATOM 793 O O . PRO A 1 100 ? 6.071 6.246 16.408 1.00 92.31 100 PRO A O 1
ATOM 796 N N . GLU A 1 101 ? 7.488 7.129 14.896 1.00 95.25 101 GLU A N 1
ATOM 797 C CA . GLU A 1 101 ? 6.910 8.476 14.897 1.00 95.25 101 GLU A CA 1
ATOM 798 C C . GLU A 1 101 ? 5.754 8.628 13.892 1.00 95.25 101 GLU A C 1
ATOM 800 O O . GLU A 1 101 ? 5.051 9.640 13.911 1.00 95.25 101 GLU A O 1
ATOM 805 N N . ASP A 1 102 ? 5.537 7.639 13.017 1.00 96.56 102 ASP A N 1
ATOM 806 C CA . ASP A 1 102 ? 4.458 7.679 12.033 1.00 96.56 102 ASP A CA 1
ATOM 807 C C . ASP A 1 102 ? 3.114 7.300 12.656 1.00 96.56 102 ASP A C 1
ATOM 809 O O . ASP A 1 102 ? 2.968 6.283 13.339 1.00 96.56 102 ASP A O 1
ATOM 813 N N . SER A 1 103 ? 2.086 8.086 12.332 1.00 97.62 103 SER A N 1
ATOM 814 C CA . SER A 1 103 ? 0.707 7.661 12.552 1.00 97.62 103 SER A CA 1
ATOM 815 C C . SER A 1 103 ? 0.354 6.458 11.664 1.00 97.62 103 SER A C 1
ATOM 817 O O . SER A 1 103 ? 1.005 6.193 10.647 1.00 97.62 103 SER A O 1
ATOM 819 N N . THR A 1 104 ? -0.731 5.746 11.997 1.00 96.25 104 THR A N 1
ATOM 820 C CA . THR A 1 104 ? -1.268 4.669 11.144 1.00 96.25 104 THR A CA 1
ATOM 821 C C . THR A 1 104 ? -1.498 5.148 9.706 1.00 96.25 104 THR A C 1
ATOM 823 O O . THR A 1 104 ? -1.216 4.425 8.747 1.00 96.25 104 THR A O 1
ATOM 826 N N . GLU A 1 105 ? -1.998 6.376 9.558 1.00 98.00 105 GLU A N 1
ATOM 827 C CA . GLU A 1 105 ? -2.254 7.013 8.270 1.00 98.00 105 GLU A CA 1
ATOM 828 C C . GLU A 1 105 ? -0.961 7.321 7.512 1.00 98.00 105 GLU A C 1
ATOM 830 O O . GLU A 1 105 ? -0.832 6.932 6.349 1.00 98.00 105 GLU A O 1
ATOM 835 N N . ASP A 1 106 ? 0.014 7.955 8.170 1.00 98.31 106 ASP A N 1
ATOM 836 C CA . ASP A 1 106 ? 1.296 8.297 7.548 1.00 98.31 106 ASP A CA 1
ATOM 837 C C . ASP A 1 106 ? 2.006 7.046 7.041 1.00 98.31 106 ASP A C 1
ATOM 839 O O . ASP A 1 106 ? 2.445 6.993 5.887 1.00 98.31 106 ASP A O 1
ATOM 843 N N . TRP A 1 107 ? 2.057 6.003 7.871 1.00 98.44 107 TRP A N 1
ATOM 844 C CA . TRP A 1 107 ? 2.656 4.733 7.493 1.00 98.44 107 TRP A CA 1
ATOM 845 C C . TRP A 1 107 ? 1.936 4.099 6.294 1.00 98.44 107 TRP A C 1
ATOM 847 O O . TRP A 1 107 ? 2.597 3.652 5.348 1.00 98.44 107 TRP A O 1
ATOM 857 N N . LEU A 1 108 ? 0.597 4.084 6.289 1.00 98.50 108 LEU A N 1
ATOM 858 C CA . LEU A 1 108 ? -0.199 3.526 5.192 1.00 98.50 108 LEU A CA 1
ATOM 859 C C . LEU A 1 108 ? 0.062 4.281 3.881 1.00 98.50 108 LEU A C 1
ATOM 861 O O . LEU A 1 108 ? 0.312 3.668 2.837 1.00 98.50 108 LEU A O 1
ATOM 865 N N . MET A 1 109 ? 0.057 5.612 3.933 1.00 98.44 109 MET A N 1
ATOM 866 C CA . MET A 1 109 ? 0.235 6.457 2.755 1.00 98.44 109 MET A CA 1
ATOM 867 C C . MET A 1 109 ? 1.663 6.409 2.212 1.00 98.44 109 MET A C 1
ATOM 869 O O . MET A 1 109 ? 1.839 6.332 0.994 1.00 98.44 109 MET A O 1
ATOM 873 N N . LYS A 1 110 ? 2.683 6.379 3.076 1.00 98.38 110 LYS A N 1
ATOM 874 C CA . LYS A 1 110 ? 4.086 6.240 2.653 1.00 98.38 110 LYS A CA 1
ATOM 875 C C . LYS A 1 110 ? 4.366 4.882 2.013 1.00 98.38 110 LYS A C 1
ATOM 877 O O . LYS A 1 110 ? 5.119 4.814 1.042 1.00 98.38 110 LYS A O 1
ATOM 882 N N . ASN A 1 111 ? 3.783 3.805 2.545 1.00 98.50 111 ASN A N 1
ATOM 883 C CA . ASN A 1 111 ? 4.157 2.444 2.156 1.00 98.50 111 ASN A CA 1
ATOM 884 C C . ASN A 1 111 ? 3.256 1.806 1.093 1.00 98.50 111 ASN A C 1
ATOM 886 O O . ASN A 1 111 ? 3.715 0.898 0.396 1.00 98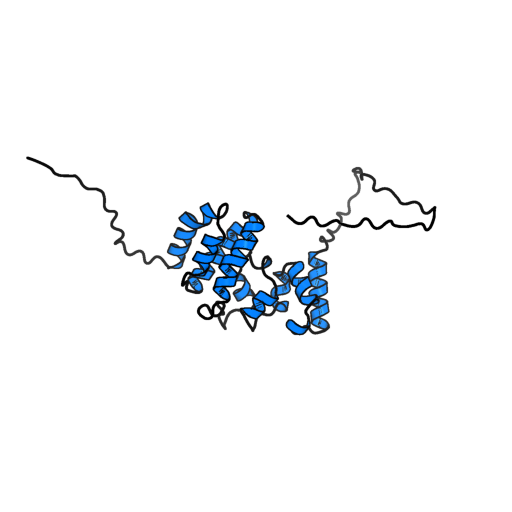.50 111 ASN A O 1
ATOM 890 N N . PHE A 1 112 ? 2.023 2.290 0.923 1.00 98.56 112 PHE A N 1
ATOM 891 C CA . PHE A 1 112 ? 1.080 1.771 -0.075 1.00 98.56 112 PHE A CA 1
ATOM 892 C C . PHE A 1 112 ? 0.505 2.851 -0.994 1.00 98.56 112 PHE A C 1
ATOM 894 O O . PHE A 1 112 ? 0.223 2.567 -2.161 1.00 98.56 112 PHE A O 1
ATOM 901 N N . GLY A 1 113 ? 0.333 4.081 -0.503 1.00 98.19 113 GLY A N 1
ATOM 902 C CA . GLY A 1 113 ? -0.276 5.170 -1.267 1.00 98.19 113 GLY A CA 1
ATOM 903 C C . GLY A 1 113 ? -1.617 4.756 -1.882 1.00 98.19 113 GLY A C 1
ATOM 904 O O . GLY A 1 113 ? -2.436 4.109 -1.232 1.00 98.19 113 GLY A O 1
ATOM 905 N N . SER A 1 114 ? -1.834 5.064 -3.163 1.00 98.19 114 SER A N 1
ATOM 906 C CA . SER A 1 114 ? -3.082 4.711 -3.866 1.00 98.19 114 SER A CA 1
ATOM 907 C C . SER A 1 114 ? -3.290 3.204 -4.049 1.00 98.19 114 SER A C 1
ATOM 909 O O . SER A 1 114 ? -4.402 2.779 -4.343 1.00 98.19 114 SER A O 1
ATOM 911 N N . PHE A 1 115 ? -2.253 2.382 -3.868 1.00 98.50 115 PHE A N 1
ATOM 912 C CA . PHE A 1 115 ? -2.363 0.925 -3.951 1.00 98.50 115 PHE A CA 1
ATOM 913 C C . PHE A 1 115 ? -2.871 0.289 -2.654 1.00 98.50 115 PHE A C 1
ATOM 915 O O . PHE A 1 115 ? -3.082 -0.923 -2.641 1.00 98.50 115 PHE A O 1
ATOM 922 N N . SER A 1 116 ? -3.098 1.060 -1.583 1.00 98.12 116 SER A N 1
ATOM 923 C CA . SER A 1 116 ? -3.638 0.545 -0.315 1.00 98.12 116 SER A CA 1
ATOM 924 C C . SER A 1 116 ? -4.929 -0.253 -0.518 1.00 98.12 116 SER A C 1
ATOM 926 O O . SER A 1 116 ? -5.096 -1.311 0.078 1.00 98.12 116 SER A O 1
ATOM 928 N N . VAL A 1 117 ? -5.791 0.175 -1.441 1.00 97.31 117 VAL A N 1
ATOM 929 C CA . VAL A 1 117 ? -7.062 -0.491 -1.780 1.00 97.31 117 VAL A CA 1
ATOM 930 C C . VAL A 1 117 ? -6.900 -1.880 -2.418 1.00 97.31 117 VAL A C 1
ATOM 932 O O . VAL A 1 117 ? -7.878 -2.604 -2.567 1.00 97.31 117 VAL A O 1
ATOM 935 N N . MET A 1 118 ? -5.684 -2.263 -2.824 1.00 97.81 118 MET A N 1
ATOM 936 C CA . MET A 1 118 ? -5.390 -3.594 -3.378 1.00 97.81 118 MET A CA 1
ATOM 937 C C . MET A 1 118 ? -5.068 -4.632 -2.295 1.00 97.81 118 MET A C 1
ATOM 939 O O . MET A 1 118 ? -4.994 -5.824 -2.606 1.00 97.81 118 MET A O 1
ATOM 943 N N . ALA A 1 119 ? -4.849 -4.188 -1.057 1.00 96.69 119 ALA A N 1
ATOM 944 C CA . ALA A 1 119 ? -4.482 -5.027 0.074 1.00 96.69 119 ALA A CA 1
ATOM 945 C C . ALA A 1 119 ? -5.699 -5.516 0.860 1.00 96.69 119 ALA A C 1
ATOM 947 O O . ALA A 1 119 ? -6.748 -4.871 0.863 1.00 96.69 119 ALA A O 1
ATOM 948 N N . GLN A 1 120 ? -5.531 -6.611 1.598 1.00 95.00 120 GLN A N 1
ATOM 949 C CA . GLN A 1 120 ? -6.442 -6.931 2.698 1.00 95.00 120 GLN A CA 1
ATOM 950 C C . GLN A 1 120 ? -6.010 -6.171 3.951 1.00 95.00 120 GLN A C 1
ATOM 952 O O . GLN A 1 120 ? -4.824 -5.893 4.145 1.00 95.00 120 GLN A O 1
ATOM 957 N N . VAL A 1 121 ? -6.955 -5.879 4.836 1.00 93.75 121 VAL A N 1
ATOM 958 C CA . VAL A 1 121 ? -6.673 -5.210 6.110 1.00 93.75 121 VAL A CA 1
ATOM 959 C C . VAL A 1 121 ? -5.729 -6.047 6.972 1.00 93.75 121 VAL A C 1
ATOM 961 O O . VAL A 1 121 ? -4.796 -5.499 7.562 1.00 93.75 121 VAL A O 1
ATOM 964 N N . ARG A 1 122 ? -5.891 -7.375 6.983 1.00 91.94 122 ARG A N 1
ATOM 965 C CA . ARG A 1 122 ? -4.972 -8.286 7.689 1.00 91.94 122 ARG A CA 1
ATOM 966 C C . ARG A 1 122 ? -3.525 -8.226 7.192 1.00 91.94 122 ARG A C 1
ATOM 968 O O . ARG A 1 122 ? -2.595 -8.524 7.936 1.00 91.94 122 ARG A O 1
ATOM 975 N N . ASP A 1 123 ? -3.318 -7.849 5.931 1.00 95.62 123 ASP A N 1
ATOM 976 C CA . ASP A 1 123 ? -1.969 -7.739 5.384 1.00 95.62 123 ASP A CA 1
ATOM 977 C C . ASP A 1 123 ? -1.259 -6.538 6.035 1.00 95.62 123 ASP A C 1
ATOM 979 O O . ASP A 1 123 ? -0.081 -6.638 6.377 1.00 95.62 123 ASP A O 1
ATOM 983 N N . PHE A 1 124 ? -1.980 -5.445 6.319 1.00 95.62 124 PHE A N 1
ATOM 984 C CA . PHE A 1 124 ? -1.435 -4.296 7.051 1.00 95.62 124 PHE A CA 1
ATOM 985 C C . PHE A 1 124 ? -1.037 -4.655 8.479 1.00 95.62 124 PHE A C 1
ATOM 987 O O . PHE A 1 124 ? 0.084 -4.345 8.881 1.00 95.62 124 PHE A O 1
ATOM 994 N N . THR A 1 125 ? -1.902 -5.354 9.218 1.00 90.69 125 THR A N 1
ATOM 995 C CA . THR A 1 125 ? -1.611 -5.758 10.604 1.00 90.69 125 THR A CA 1
ATOM 996 C C . THR A 1 125 ? -0.466 -6.768 10.690 1.00 90.69 125 THR A C 1
ATOM 998 O O . THR A 1 125 ? 0.286 -6.765 11.663 1.00 90.69 125 THR A O 1
ATOM 1001 N N . SER A 1 126 ? -0.271 -7.593 9.653 1.00 93.19 126 SER A N 1
ATOM 1002 C CA . SER A 1 126 ? 0.868 -8.519 9.569 1.00 93.19 126 SER A CA 1
ATOM 1003 C C . SER A 1 126 ? 2.220 -7.819 9.371 1.00 93.19 126 SER A C 1
ATOM 1005 O O . SER A 1 126 ? 3.256 -8.363 9.753 1.00 93.19 126 SER A O 1
ATOM 1007 N N . ILE A 1 127 ? 2.220 -6.624 8.771 1.00 96.69 127 ILE A N 1
ATOM 1008 C CA . ILE A 1 127 ? 3.432 -5.856 8.455 1.00 96.69 127 ILE A CA 1
ATOM 1009 C C . ILE A 1 127 ? 3.720 -4.830 9.555 1.00 96.69 127 ILE A C 1
ATOM 1011 O O . ILE A 1 127 ? 4.866 -4.680 9.976 1.00 96.69 127 ILE A O 1
ATOM 1015 N N . ASN A 1 128 ? 2.688 -4.134 10.026 1.00 95.75 128 ASN A N 1
ATOM 1016 C CA . ASN A 1 128 ? 2.766 -3.153 11.093 1.00 95.75 128 ASN A CA 1
ATOM 1017 C C . ASN A 1 128 ? 1.826 -3.571 12.228 1.00 95.75 128 ASN A C 1
ATOM 1019 O O . ASN A 1 128 ? 0.617 -3.363 12.166 1.00 95.75 128 ASN A O 1
ATOM 1023 N N . MET A 1 129 ? 2.403 -4.138 13.287 1.00 92.06 129 MET A N 1
ATOM 1024 C CA . MET A 1 129 ? 1.649 -4.680 14.423 1.00 92.06 129 MET A CA 1
ATOM 1025 C C . MET A 1 129 ? 0.848 -3.633 15.213 1.00 92.06 129 MET A C 1
ATOM 1027 O O . MET A 1 129 ? -0.025 -4.014 15.987 1.00 92.06 129 MET A O 1
ATOM 1031 N N . VAL A 1 130 ? 1.150 -2.339 15.052 1.00 91.25 130 VAL A N 1
ATOM 1032 C CA . VAL A 1 130 ? 0.398 -1.244 15.687 1.00 91.25 130 VAL A CA 1
ATOM 1033 C C . VAL A 1 130 ? -0.595 -0.575 14.731 1.00 91.25 130 VAL A C 1
ATOM 1035 O O . VAL A 1 130 ? -1.228 0.407 15.103 1.00 91.25 130 VAL A O 1
ATOM 1038 N N . PHE A 1 131 ? -0.764 -1.099 13.510 1.00 93.94 131 PHE A N 1
ATOM 1039 C CA . PHE A 1 131 ? -1.726 -0.577 12.542 1.00 93.94 131 PHE A CA 1
ATOM 1040 C C . PHE A 1 131 ? -3.167 -0.649 13.070 1.00 93.94 131 PHE A C 1
ATOM 1042 O O . PHE A 1 131 ? -3.647 -1.715 13.461 1.00 93.94 131 PHE A O 1
ATOM 1049 N N . SER A 1 132 ? -3.888 0.472 12.993 1.00 92.06 132 SER A N 1
ATOM 1050 C CA . SER A 1 132 ? -5.293 0.586 13.392 1.00 92.06 132 SER A CA 1
ATOM 1051 C C . SER A 1 132 ? -6.208 0.889 12.202 1.00 92.06 132 SER A C 1
ATOM 1053 O O . SER A 1 132 ? -6.347 2.032 11.768 1.00 92.06 132 SER A O 1
ATOM 1055 N N . GLY A 1 133 ? -6.925 -0.120 11.697 1.00 92.25 133 GLY A N 1
ATOM 1056 C CA . GLY A 1 133 ? -7.888 0.073 10.601 1.00 92.25 133 GLY A CA 1
ATOM 1057 C C . GLY A 1 133 ? -9.003 1.085 10.920 1.00 92.25 133 GLY A C 1
ATOM 1058 O O . GLY A 1 133 ? -9.556 1.699 10.009 1.00 92.25 133 GLY A O 1
ATOM 1059 N N . LEU A 1 134 ? -9.305 1.296 12.208 1.00 91.88 134 LEU A N 1
ATOM 1060 C CA . LEU A 1 134 ? -10.279 2.289 12.665 1.00 91.88 134 LEU A CA 1
ATOM 1061 C C . LEU A 1 134 ? -9.820 3.732 12.432 1.00 91.88 134 LEU A C 1
ATOM 1063 O O . LEU A 1 134 ? -10.640 4.576 12.068 1.00 91.88 134 LEU A O 1
ATOM 1067 N N . GLU A 1 135 ? -8.532 4.016 12.623 1.00 93.50 135 GLU A N 1
ATOM 1068 C CA . GLU A 1 135 ? -7.969 5.363 12.449 1.00 93.50 135 GLU A CA 1
ATOM 1069 C C . GLU A 1 135 ? -7.996 5.802 10.982 1.00 93.50 135 GLU A C 1
ATOM 1071 O O . GLU A 1 135 ? -8.182 6.977 10.677 1.00 93.50 135 GLU A O 1
ATOM 1076 N N . VAL A 1 136 ? -7.914 4.840 10.063 1.00 95.62 136 VAL A N 1
ATOM 1077 C CA . VAL A 1 136 ? -7.836 5.080 8.617 1.00 95.62 136 VAL A CA 1
ATOM 1078 C C . VAL A 1 136 ? -9.110 4.695 7.866 1.00 95.62 136 VAL A C 1
ATOM 1080 O O . VAL A 1 136 ? -9.075 4.512 6.653 1.00 95.62 136 VAL A O 1
ATOM 1083 N N . LEU A 1 137 ? -10.268 4.610 8.536 1.00 95.06 137 LEU A N 1
ATOM 1084 C CA . LEU A 1 137 ? -11.539 4.225 7.895 1.00 95.06 137 LEU A CA 1
ATOM 1085 C C . LEU A 1 137 ? -11.885 5.051 6.651 1.00 95.06 137 LEU A C 1
ATOM 1087 O O . LEU A 1 137 ? -12.581 4.564 5.765 1.00 95.06 137 LEU A O 1
ATOM 1091 N N . HIS A 1 138 ? -11.447 6.302 6.583 1.00 95.62 138 HIS A N 1
ATOM 1092 C CA . HIS A 1 138 ? -11.696 7.177 5.442 1.00 95.62 138 HIS A CA 1
ATOM 1093 C C . HIS A 1 138 ? -10.813 6.853 4.219 1.00 95.62 138 HIS A C 1
ATOM 1095 O O . HIS A 1 138 ? -11.156 7.261 3.112 1.00 95.62 138 HIS A O 1
ATOM 1101 N N . LEU A 1 139 ? -9.728 6.094 4.404 1.00 96.56 139 LEU A N 1
ATOM 1102 C CA . LEU A 1 139 ? -8.807 5.637 3.356 1.00 96.56 139 LEU A CA 1
ATOM 1103 C C . LEU A 1 139 ? -9.089 4.205 2.889 1.00 96.56 139 LEU A C 1
ATOM 1105 O O . LEU A 1 139 ? -8.591 3.796 1.841 1.00 96.56 139 LEU A O 1
ATOM 1109 N N . LEU A 1 140 ? -9.866 3.436 3.656 1.00 96.06 140 LEU A N 1
ATOM 1110 C CA . LEU A 1 140 ? -10.189 2.051 3.324 1.00 96.06 140 LEU A CA 1
ATOM 1111 C C . LEU A 1 140 ? -11.250 1.956 2.223 1.00 96.06 140 LEU A C 1
ATOM 1113 O O . LEU A 1 140 ? -12.227 2.713 2.205 1.00 96.06 140 LEU A O 1
ATOM 1117 N N . SER A 1 141 ? -11.099 0.961 1.349 1.00 96.50 141 SER A N 1
ATOM 1118 C CA . SER A 1 141 ? -12.121 0.609 0.361 1.00 96.50 141 SER A CA 1
ATOM 1119 C C . SER A 1 141 ? -13.376 0.017 1.032 1.00 96.50 141 SER A C 1
ATOM 1121 O O . SER A 1 141 ? -13.313 -0.440 2.180 1.00 96.50 141 SER A O 1
ATOM 1123 N N . PRO A 1 142 ? -14.533 -0.023 0.342 1.00 96.50 142 PRO A N 1
ATOM 1124 C CA . PRO A 1 142 ? -15.715 -0.728 0.843 1.00 96.50 142 PRO A CA 1
ATOM 1125 C C . PRO A 1 142 ? -15.427 -2.189 1.220 1.00 96.50 142 PRO A C 1
ATOM 1127 O O . PRO A 1 142 ? -15.895 -2.667 2.251 1.00 96.50 142 PRO A O 1
ATOM 1130 N N . GLU A 1 143 ? -14.613 -2.887 0.432 1.00 95.50 143 GLU A N 1
ATOM 1131 C CA . G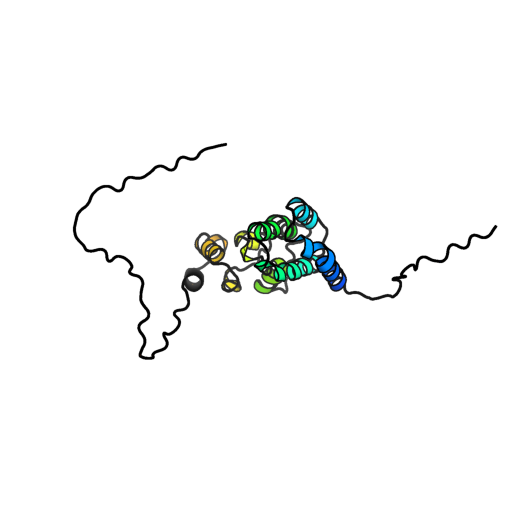LU A 1 143 ? -14.220 -4.276 0.680 1.00 95.50 143 GLU A CA 1
ATOM 1132 C C . GLU A 1 143 ? -13.387 -4.402 1.959 1.00 95.50 143 GLU A C 1
ATOM 1134 O O . GLU A 1 143 ? -13.647 -5.281 2.776 1.00 95.50 143 GLU A O 1
ATOM 1139 N N . GLN A 1 144 ? -12.442 -3.488 2.181 1.00 96.00 144 GLN A N 1
ATOM 1140 C CA . GLN A 1 144 ? -11.622 -3.456 3.396 1.00 96.00 144 GLN A CA 1
ATOM 1141 C C . GLN A 1 144 ? -12.452 -3.118 4.643 1.00 96.00 144 GLN A C 1
ATOM 1143 O O . GLN A 1 144 ? -12.264 -3.703 5.708 1.00 96.00 144 GLN A O 1
ATOM 1148 N N . LYS A 1 145 ? -13.432 -2.217 4.526 1.00 95.25 145 LYS A N 1
ATOM 1149 C CA . LYS A 1 145 ? -14.389 -1.953 5.615 1.00 95.25 145 LYS A CA 1
ATOM 1150 C C . LYS A 1 145 ? -15.272 -3.166 5.902 1.00 95.25 145 LYS A C 1
ATOM 1152 O O . LYS A 1 145 ? -15.592 -3.422 7.059 1.00 95.25 145 LYS A O 1
ATOM 1157 N N . ALA A 1 146 ? -15.669 -3.912 4.873 1.00 94.38 146 ALA A N 1
ATOM 1158 C CA . ALA A 1 146 ? -16.402 -5.158 5.055 1.00 94.38 146 ALA A CA 1
ATOM 1159 C C . ALA A 1 146 ? -15.534 -6.223 5.744 1.00 94.38 146 ALA A C 1
ATOM 1161 O O . ALA A 1 146 ? -16.023 -6.906 6.639 1.00 94.38 146 ALA A O 1
ATOM 1162 N N . GLU A 1 147 ? -14.246 -6.320 5.405 1.00 92.81 147 GLU A N 1
ATOM 1163 C CA . GLU A 1 147 ? -13.292 -7.212 6.077 1.00 92.81 147 GLU A CA 1
ATOM 1164 C C . GLU A 1 147 ? -13.218 -6.936 7.586 1.00 92.81 147 GLU A C 1
ATOM 1166 O O . GLU A 1 147 ? -13.333 -7.869 8.380 1.00 92.81 147 GLU A O 1
ATOM 1171 N N . LEU A 1 148 ? -13.145 -5.661 7.990 1.00 91.94 148 LEU A N 1
ATOM 1172 C CA . LEU A 1 148 ? -13.186 -5.259 9.404 1.00 91.94 148 LEU A CA 1
ATOM 1173 C C . LEU A 1 148 ? -14.438 -5.772 10.141 1.00 91.94 148 LEU A C 1
ATOM 1175 O O . LEU A 1 148 ? -14.358 -6.134 11.312 1.00 91.94 148 LEU A O 1
ATOM 1179 N N . LEU A 1 149 ? -15.595 -5.807 9.471 1.00 91.75 149 LEU A N 1
ATOM 1180 C CA . LEU A 1 149 ? -16.849 -6.304 10.053 1.00 91.75 149 LEU A CA 1
ATOM 1181 C C . LEU A 1 149 ? -16.911 -7.832 10.127 1.00 91.75 149 LEU A C 1
ATOM 1183 O O . LEU A 1 149 ? -17.601 -8.367 10.992 1.00 91.75 149 LEU A O 1
ATOM 1187 N N . LEU A 1 150 ? -16.232 -8.529 9.213 1.00 89.62 150 LEU A N 1
ATOM 1188 C CA . LEU A 1 150 ? -16.189 -9.992 9.178 1.00 89.62 150 LEU A CA 1
ATOM 1189 C C . LEU A 1 150 ? -15.214 -10.566 10.215 1.00 89.62 150 LEU A C 1
ATOM 1191 O O . LEU A 1 150 ? -15.420 -11.690 10.671 1.00 89.62 150 LEU A O 1
ATOM 1195 N N . HIS A 1 151 ? -14.200 -9.791 10.611 1.00 82.12 151 HIS A N 1
ATOM 1196 C CA . HIS A 1 151 ? -13.144 -10.208 11.540 1.00 82.12 151 HIS A CA 1
ATOM 1197 C C . HIS A 1 151 ? -12.947 -9.220 12.711 1.00 82.12 151 HIS A C 1
ATOM 1199 O O . HIS A 1 151 ? -11.837 -8.732 12.930 1.00 82.12 151 HIS A O 1
ATOM 1205 N N . PRO A 1 152 ? -13.992 -8.908 13.503 1.00 75.44 152 PRO A N 1
ATOM 1206 C CA . PRO A 1 152 ? -13.915 -7.864 14.528 1.00 75.44 152 PRO A CA 1
ATOM 1207 C C . PRO A 1 152 ? -12.955 -8.193 15.677 1.00 75.44 152 PRO A C 1
ATOM 1209 O O . PRO A 1 152 ? -12.358 -7.286 16.254 1.00 75.44 152 PRO A O 1
ATOM 1212 N N . GLU A 1 153 ? -12.772 -9.479 15.988 1.00 69.50 153 GLU A N 1
ATOM 1213 C CA . GLU A 1 153 ? -11.864 -9.941 17.045 1.00 69.50 153 GLU A CA 1
ATOM 1214 C C . GLU A 1 153 ? -10.388 -9.762 16.666 1.00 69.50 153 GLU A C 1
ATOM 1216 O O . GLU A 1 153 ? -9.574 -9.421 17.520 1.00 69.50 153 GLU A O 1
ATOM 1221 N N . GLU A 1 154 ? -10.044 -9.920 15.383 1.00 64.88 154 GLU A N 1
ATOM 1222 C CA . GLU A 1 154 ? -8.666 -9.783 14.887 1.00 64.88 154 GLU A CA 1
ATOM 1223 C C . GLU A 1 154 ? -8.177 -8.326 14.921 1.00 64.88 154 GLU A C 1
ATOM 1225 O O . GLU A 1 154 ? -6.973 -8.074 14.934 1.00 64.88 154 GLU A O 1
ATOM 1230 N N . VAL A 1 155 ? -9.109 -7.368 14.976 1.00 67.56 155 VAL A N 1
ATOM 1231 C CA . VAL A 1 155 ? -8.831 -5.921 14.963 1.00 67.56 155 VAL A CA 1
ATOM 1232 C C . VAL A 1 155 ? -9.252 -5.244 16.279 1.00 67.56 155 VAL A C 1
ATOM 1234 O O . VAL A 1 155 ? -9.181 -4.025 16.411 1.00 67.56 155 VAL A O 1
ATOM 1237 N N . GLY A 1 156 ? -9.682 -6.021 17.281 1.00 69.19 156 GLY A N 1
ATOM 1238 C CA . GLY A 1 156 ? -10.041 -5.507 18.607 1.00 69.19 156 GLY A CA 1
ATOM 1239 C C . GLY A 1 156 ? -11.241 -4.551 18.607 1.00 69.19 156 GLY A C 1
ATOM 1240 O O . GLY A 1 156 ? -11.274 -3.596 19.387 1.00 69.19 156 GLY A O 1
ATOM 1241 N N . LEU A 1 157 ? -12.218 -4.767 17.721 1.00 78.62 157 LEU A N 1
ATOM 1242 C CA . LEU A 1 157 ? -13.391 -3.900 17.618 1.00 78.62 157 LEU A CA 1
ATOM 1243 C C . LEU A 1 157 ? -14.352 -4.114 18.795 1.00 78.62 157 LEU A C 1
ATOM 1245 O O . LEU A 1 157 ? -14.757 -5.232 19.097 1.00 78.62 157 LEU A O 1
ATOM 1249 N N . THR A 1 158 ? -14.774 -3.017 19.422 1.00 84.06 158 THR A N 1
ATOM 1250 C CA . THR A 1 158 ? -15.878 -2.994 20.393 1.00 84.06 158 THR A CA 1
ATOM 1251 C C . THR A 1 158 ? -17.216 -2.731 19.693 1.00 84.06 158 THR A C 1
ATOM 1253 O O . THR A 1 158 ? -17.242 -2.288 18.542 1.00 84.06 158 THR A O 1
ATOM 1256 N N . ASP A 1 159 ? -18.339 -2.905 20.396 1.00 82.81 159 ASP A N 1
ATOM 1257 C CA . ASP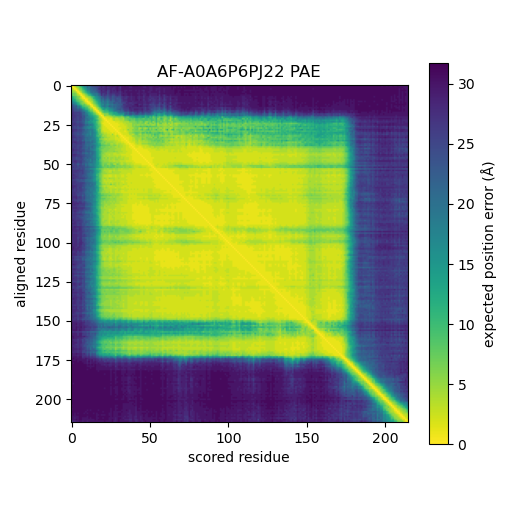 A 1 159 ? -19.682 -2.604 19.868 1.00 82.81 159 ASP A CA 1
ATOM 1258 C C . ASP A 1 159 ? -19.805 -1.174 19.309 1.00 82.81 159 ASP A C 1
ATOM 1260 O O . ASP A 1 159 ? -20.420 -0.945 18.263 1.00 82.81 159 ASP A O 1
ATOM 1264 N N . SER A 1 160 ? -19.176 -0.194 19.969 1.00 82.75 160 SER A N 1
ATOM 1265 C CA . SER A 1 160 ? -19.148 1.189 19.482 1.00 82.75 160 SER A CA 1
ATOM 1266 C C . SER A 1 160 ? -18.359 1.320 18.180 1.00 82.75 160 SER A C 1
ATOM 1268 O O . SER A 1 160 ? -18.796 2.023 17.268 1.00 82.75 160 SER A O 1
ATOM 1270 N N . SER A 1 161 ? -17.230 0.620 18.066 1.00 88.69 161 SER A N 1
ATOM 1271 C CA . SER A 1 161 ? -16.389 0.641 16.868 1.00 88.69 161 SER A CA 1
ATOM 1272 C C . SER A 1 161 ? -17.056 -0.076 15.695 1.00 88.69 161 SER A C 1
ATOM 1274 O O . SER A 1 161 ? -17.030 0.438 14.580 1.00 88.69 161 SER A O 1
ATOM 1276 N N . LEU A 1 162 ? -17.751 -1.191 15.939 1.00 89.88 162 LEU A N 1
ATOM 1277 C CA . LEU A 1 162 ? -18.551 -1.896 14.931 1.00 89.88 162 LEU A CA 1
ATOM 1278 C C . LEU A 1 162 ? -19.587 -0.976 14.272 1.00 89.88 162 LEU A C 1
ATOM 1280 O O . LEU A 1 162 ? -19.704 -0.947 13.046 1.00 89.88 162 LEU A O 1
ATOM 1284 N N . SER A 1 163 ? -20.300 -0.172 15.070 1.00 91.38 163 SER A N 1
ATOM 1285 C CA . SER A 1 163 ? -21.266 0.799 14.540 1.00 91.38 163 SER A CA 1
ATOM 1286 C C . SER A 1 163 ? -20.601 1.851 13.645 1.00 91.38 163 SER A C 1
ATOM 1288 O O . SER A 1 163 ? -21.177 2.241 12.626 1.00 91.38 163 SER A O 1
ATOM 1290 N N . LEU A 1 164 ? -19.387 2.296 13.986 1.00 92.25 164 LEU A N 1
ATOM 1291 C CA . LEU A 1 164 ? -18.626 3.253 13.176 1.00 92.25 164 LEU A CA 1
ATOM 1292 C C . LEU A 1 164 ? -18.191 2.647 11.840 1.00 92.25 164 LEU A C 1
ATOM 1294 O O . LEU A 1 164 ? -18.401 3.274 10.799 1.00 92.25 164 LEU A O 1
ATOM 1298 N N . VAL A 1 165 ? -17.649 1.426 11.850 1.00 93.69 165 VAL A N 1
ATOM 1299 C CA . VAL A 1 165 ? -17.255 0.720 10.620 1.00 93.69 165 VAL A CA 1
ATOM 1300 C C . VAL A 1 165 ? -18.472 0.503 9.722 1.00 93.69 165 VAL A C 1
ATOM 1302 O O . VAL A 1 165 ? -18.424 0.823 8.536 1.00 93.69 165 VAL A O 1
ATOM 1305 N N . PHE A 1 166 ? -19.594 0.048 10.289 1.00 93.56 166 PHE A N 1
ATOM 1306 C CA . PHE A 1 166 ? -20.833 -0.165 9.543 1.00 93.56 166 PHE A CA 1
ATOM 1307 C C . PHE A 1 166 ? -21.359 1.126 8.902 1.00 93.56 166 PHE A C 1
ATOM 1309 O O . PHE A 1 166 ? -21.677 1.141 7.714 1.00 93.56 166 PHE A O 1
ATOM 1316 N N . LYS A 1 167 ? -21.402 2.235 9.654 1.00 93.81 167 LYS A N 1
ATOM 1317 C CA . LYS A 1 167 ? -21.797 3.551 9.118 1.00 93.81 167 LYS A CA 1
ATOM 1318 C C . LYS A 1 167 ? -20.853 4.023 8.013 1.00 93.81 167 LYS A C 1
ATOM 1320 O O . LYS A 1 167 ? -21.316 4.531 6.995 1.00 93.81 167 LYS A O 1
ATOM 1325 N N . SER A 1 168 ? -19.546 3.843 8.203 1.00 94.81 168 SER A N 1
ATOM 1326 C CA . SER A 1 168 ? -18.530 4.202 7.210 1.00 94.81 168 SER A CA 1
ATOM 1327 C C . SER A 1 168 ? -18.679 3.388 5.922 1.00 94.81 168 SER A C 1
ATOM 1329 O O . SER A 1 168 ? -18.566 3.947 4.833 1.00 94.81 168 SER A O 1
ATOM 1331 N N . LEU A 1 169 ? -18.978 2.089 6.030 1.00 95.56 169 LEU A N 1
ATOM 1332 C CA . LEU A 1 169 ? -19.258 1.228 4.882 1.00 95.56 169 LEU A CA 1
ATOM 1333 C C . LEU A 1 169 ? -20.537 1.662 4.162 1.00 95.56 169 LEU A C 1
ATOM 1335 O O . LEU A 1 169 ? -20.523 1.824 2.946 1.00 95.56 169 LEU A O 1
ATOM 1339 N N . LEU A 1 170 ? -21.621 1.902 4.903 1.00 94.94 170 LEU A N 1
ATOM 1340 C CA . LEU A 1 170 ? -22.892 2.338 4.326 1.00 94.94 170 LEU A CA 1
ATOM 1341 C C . LEU A 1 170 ? -22.737 3.658 3.557 1.00 94.94 170 LEU A C 1
ATOM 1343 O O . LEU A 1 170 ? -23.225 3.771 2.437 1.00 94.94 170 LEU A O 1
ATOM 1347 N N . SER A 1 171 ? -21.994 4.615 4.117 1.00 93.25 171 SER A N 1
ATOM 1348 C CA . SER A 1 171 ? -21.665 5.888 3.461 1.00 93.25 171 SER A CA 1
ATOM 1349 C C . SER A 1 171 ? -20.884 5.704 2.153 1.00 93.25 171 SER A C 1
ATOM 1351 O O . SER A 1 171 ? -21.080 6.452 1.205 1.00 93.25 171 SER A O 1
ATOM 1353 N N . SER A 1 172 ? -20.023 4.685 2.061 1.00 91.62 172 SER A N 1
ATOM 1354 C CA . SER A 1 172 ? -19.290 4.383 0.823 1.00 91.62 172 SER A CA 1
ATOM 1355 C C . SER A 1 172 ? -20.127 3.676 -0.246 1.00 91.62 172 SER A C 1
ATOM 1357 O O . SER A 1 172 ? -19.728 3.670 -1.407 1.00 91.62 172 SER A O 1
ATOM 1359 N N . LEU A 1 173 ? -21.249 3.058 0.131 1.00 89.75 173 LEU A N 1
ATOM 1360 C CA . LEU A 1 173 ? -22.121 2.309 -0.782 1.00 89.75 173 LEU A CA 1
ATOM 1361 C C . LEU A 1 173 ? -23.326 3.119 -1.264 1.00 89.75 173 LEU A C 1
ATOM 1363 O O . LEU A 1 173 ? -23.884 2.817 -2.319 1.00 89.75 173 LEU A O 1
ATOM 1367 N N . LEU A 1 174 ? -23.752 4.117 -0.493 1.00 87.12 174 LEU A N 1
ATOM 1368 C CA . LEU A 1 174 ? -24.854 4.991 -0.863 1.00 87.12 174 LEU A CA 1
ATOM 1369 C C . LEU A 1 174 ? -24.303 6.207 -1.624 1.00 87.12 174 LEU A C 1
ATOM 1371 O O . LEU A 1 174 ? -23.413 6.882 -1.107 1.00 87.12 174 LEU A O 1
ATOM 1375 N N . PRO A 1 175 ? -24.820 6.526 -2.825 1.00 64.00 175 PRO A N 1
ATOM 1376 C CA . PRO A 1 175 ? -24.587 7.839 -3.408 1.00 64.00 175 PRO A CA 1
ATOM 1377 C C . PRO A 1 175 ? -25.066 8.902 -2.415 1.00 64.00 175 PRO A C 1
ATOM 1379 O O . PRO A 1 175 ? -26.076 8.690 -1.737 1.00 64.00 175 PRO A O 1
ATOM 1382 N N . SER A 1 176 ? -24.359 10.030 -2.320 1.00 57.16 176 SER A N 1
ATOM 1383 C CA . SER A 1 176 ? -24.859 11.180 -1.570 1.00 57.16 176 SER A CA 1
ATOM 1384 C C . SER A 1 176 ? -26.288 11.471 -2.025 1.00 57.16 176 SER A C 1
ATOM 1386 O O . SER A 1 176 ? -26.541 11.589 -3.225 1.00 57.16 176 SER A O 1
ATOM 1388 N N . GLU A 1 177 ? -27.237 11.554 -1.088 1.00 51.97 177 GLU A N 1
ATOM 1389 C CA . GLU A 1 177 ? -28.511 12.199 -1.387 1.00 51.97 177 GLU A CA 1
ATOM 1390 C C . GLU A 1 177 ? -28.189 13.664 -1.679 1.00 51.97 177 GLU A C 1
ATOM 1392 O O . GLU A 1 177 ? -28.083 14.485 -0.767 1.00 51.97 177 GLU A O 1
ATOM 1397 N N . ASP A 1 178 ? -27.952 13.985 -2.950 1.00 48.06 178 ASP A N 1
ATOM 1398 C CA . ASP A 1 178 ? -27.909 15.369 -3.383 1.00 48.06 178 ASP A CA 1
ATOM 1399 C C . ASP A 1 178 ? -29.268 15.983 -3.019 1.00 48.06 178 ASP A C 1
ATOM 1401 O O . ASP A 1 178 ? -30.312 15.442 -3.411 1.00 48.06 178 ASP A O 1
ATOM 1405 N N . PRO A 1 179 ? -29.306 17.092 -2.259 1.00 46.06 179 PRO A N 1
ATOM 1406 C CA . PRO A 1 179 ? -30.539 17.819 -2.042 1.00 46.06 179 PRO A CA 1
ATOM 1407 C C . PRO A 1 179 ? -31.068 18.236 -3.411 1.00 46.06 179 PRO A C 1
ATOM 1409 O O . PRO A 1 179 ? -30.460 19.061 -4.095 1.00 46.06 179 PRO A O 1
ATOM 1412 N N . TRP A 1 180 ? -32.179 17.629 -3.827 1.00 35.78 180 TRP A N 1
ATOM 1413 C CA . TRP A 1 180 ? -32.885 17.995 -5.047 1.00 35.78 180 TRP A CA 1
ATOM 1414 C C . TRP A 1 180 ? -32.979 19.525 -5.142 1.00 35.78 180 TRP A C 1
ATOM 1416 O O . TRP A 1 180 ? -33.446 20.153 -4.184 1.00 35.78 180 TRP A O 1
ATOM 1426 N N . PRO A 1 181 ? -32.581 20.157 -6.262 1.00 38.41 181 PRO A N 1
ATOM 1427 C CA . PRO A 1 181 ? -32.863 21.564 -6.451 1.00 38.41 181 PRO A CA 1
ATOM 1428 C C . PRO A 1 181 ? -34.382 21.710 -6.516 1.00 38.41 181 PRO A C 1
ATOM 1430 O O . PRO A 1 181 ? -35.057 21.208 -7.415 1.00 38.41 181 PRO A O 1
ATOM 1433 N N . SER A 1 182 ? -34.942 22.367 -5.507 1.00 45.75 182 SER A N 1
ATOM 1434 C CA . SER A 1 182 ? -36.338 22.763 -5.503 1.00 45.75 182 SER A CA 1
ATOM 1435 C C . SER A 1 182 ? -36.533 23.860 -6.546 1.00 45.75 182 SER A C 1
ATOM 1437 O O . SER A 1 182 ? -36.387 25.043 -6.238 1.00 45.75 182 SER A O 1
ATOM 1439 N N . ASN A 1 183 ? -36.866 23.501 -7.782 1.00 37.69 183 ASN A N 1
ATOM 1440 C CA . ASN A 1 183 ? -37.468 24.443 -8.717 1.00 37.69 183 ASN A CA 1
ATOM 1441 C C . ASN A 1 183 ? -38.280 23.764 -9.826 1.00 37.69 183 ASN A C 1
ATOM 1443 O O . ASN A 1 183 ? -37.804 22.967 -10.625 1.00 37.69 183 ASN A O 1
ATOM 1447 N N . ASN A 1 184 ? -39.552 24.164 -9.844 1.00 44.34 184 ASN A N 1
ATOM 1448 C CA . ASN A 1 184 ? -40.555 23.975 -10.880 1.00 44.34 184 ASN A CA 1
ATOM 1449 C C . ASN A 1 184 ? -40.013 23.946 -12.319 1.00 44.34 184 ASN A C 1
ATOM 1451 O O . ASN A 1 184 ? -39.443 24.926 -12.793 1.00 44.34 184 ASN A O 1
ATOM 1455 N N . GLY A 1 185 ? -40.423 22.903 -13.048 1.00 41.59 185 GLY A N 1
ATOM 1456 C CA . GLY A 1 185 ? -40.771 23.000 -14.464 1.00 41.59 185 GLY A CA 1
ATOM 1457 C C . GLY A 1 185 ? -39.706 22.554 -15.460 1.00 41.59 185 GLY A C 1
ATOM 1458 O O . GLY A 1 185 ? -39.050 23.386 -16.069 1.00 41.59 185 GLY A O 1
ATOM 1459 N N . THR A 1 186 ? -39.626 21.249 -15.729 1.00 36.25 186 THR A N 1
ATOM 1460 C CA . THR A 1 186 ? -39.700 20.662 -17.087 1.00 36.25 186 THR A CA 1
ATOM 1461 C C . THR A 1 186 ? -39.635 19.138 -16.986 1.00 36.25 186 THR A C 1
ATOM 1463 O O . THR A 1 186 ? -38.741 18.573 -16.365 1.00 36.25 186 THR A O 1
ATOM 1466 N N . ALA A 1 187 ? -40.629 18.465 -17.565 1.00 36.66 187 ALA A N 1
ATOM 1467 C CA . ALA A 1 187 ? -40.699 17.013 -17.620 1.00 36.66 187 ALA A CA 1
ATOM 1468 C C . ALA A 1 187 ? -39.651 16.472 -18.603 1.00 36.66 187 ALA A C 1
ATOM 1470 O O . ALA A 1 187 ? -39.739 16.734 -19.802 1.00 36.66 187 ALA A O 1
ATOM 1471 N N . TYR A 1 188 ? -38.705 15.678 -18.100 1.00 31.73 188 TYR A N 1
ATOM 1472 C CA . TYR A 1 188 ? -37.896 14.782 -18.918 1.00 31.73 188 TYR A CA 1
ATOM 1473 C C . TYR A 1 188 ? -38.304 13.340 -18.615 1.00 31.73 188 TYR A C 1
ATOM 1475 O O . TYR A 1 188 ? -38.426 12.925 -17.466 1.00 31.73 188 TYR A O 1
ATOM 1483 N N . TYR A 1 189 ? -38.605 12.624 -19.693 1.00 31.47 189 TYR A N 1
ATOM 1484 C CA . TYR A 1 189 ? -39.197 11.297 -19.744 1.00 31.47 189 TYR A CA 1
ATOM 1485 C C . TYR A 1 189 ? -38.435 10.266 -18.897 1.00 31.47 189 TYR A C 1
ATOM 1487 O O . TYR A 1 189 ? -37.291 9.934 -19.198 1.00 31.47 189 TYR A O 1
ATOM 1495 N N . MET A 1 190 ? -39.102 9.700 -17.887 1.00 31.72 190 MET A N 1
ATOM 1496 C CA . MET A 1 190 ? -38.683 8.437 -17.280 1.00 31.72 190 MET A CA 1
ATOM 1497 C C . MET A 1 190 ? -39.021 7.288 -18.233 1.00 31.72 190 MET A C 1
ATOM 1499 O O . MET A 1 190 ? -40.177 7.073 -18.598 1.00 31.72 190 MET A O 1
ATOM 1503 N N . SER A 1 191 ? -38.002 6.528 -18.621 1.00 34.47 191 SER A N 1
ATOM 1504 C CA . SER A 1 191 ? -38.154 5.190 -19.184 1.00 34.47 191 SER A CA 1
ATOM 1505 C C . SER A 1 191 ? -38.724 4.250 -18.116 1.00 34.47 191 SER A C 1
ATOM 1507 O O . SER A 1 191 ? -38.128 4.067 -17.057 1.00 34.47 191 SER A O 1
ATOM 1509 N N . ASN A 1 192 ? -39.890 3.678 -18.413 1.00 34.34 192 ASN A N 1
ATOM 1510 C CA . ASN A 1 192 ? -40.666 2.787 -17.554 1.00 34.34 192 ASN A CA 1
ATOM 1511 C C . ASN A 1 192 ? -39.863 1.577 -17.041 1.00 34.34 192 ASN A C 1
ATOM 1513 O O . ASN A 1 192 ? -39.387 0.762 -17.833 1.00 34.34 192 ASN A O 1
ATOM 1517 N N . ALA A 1 193 ? -39.835 1.395 -15.719 1.00 31.91 193 ALA A N 1
ATOM 1518 C CA . ALA A 1 193 ? -39.698 0.079 -15.099 1.00 31.91 193 ALA A CA 1
ATOM 1519 C C . ALA A 1 193 ? -41.093 -0.587 -15.045 1.00 31.91 193 ALA A C 1
ATOM 1521 O O . ALA A 1 193 ? -42.072 0.109 -14.756 1.00 31.91 193 ALA A O 1
ATOM 1522 N N . PRO A 1 194 ? -41.249 -1.897 -15.319 1.00 33.31 194 PRO A N 1
ATOM 1523 C CA . PRO A 1 194 ? -42.563 -2.527 -15.281 1.00 33.31 194 PRO A CA 1
ATOM 1524 C C . PRO A 1 194 ? -43.065 -2.643 -13.838 1.00 33.31 194 PRO A C 1
ATOM 1526 O O . PRO A 1 194 ? -42.433 -3.272 -12.991 1.00 33.31 194 PRO A O 1
ATOM 1529 N N . SER A 1 195 ? -44.227 -2.047 -13.585 1.00 30.80 195 SER A N 1
ATOM 1530 C CA . SER A 1 195 ? -45.025 -2.227 -12.372 1.00 30.80 195 SER A CA 1
ATOM 1531 C C . SER A 1 195 ? -45.496 -3.683 -12.262 1.00 30.80 195 SER A C 1
ATOM 1533 O O . SER A 1 195 ? -46.191 -4.186 -13.148 1.00 30.80 195 SER A O 1
ATOM 1535 N N . ALA A 1 196 ? -45.122 -4.370 -11.181 1.00 32.19 196 ALA A N 1
ATOM 1536 C CA . ALA A 1 196 ? -45.671 -5.676 -10.840 1.00 32.19 196 ALA A CA 1
ATOM 1537 C C . ALA A 1 196 ? -47.086 -5.494 -10.265 1.00 32.19 196 ALA A C 1
ATOM 1539 O O . ALA A 1 196 ? -47.259 -4.940 -9.181 1.00 32.19 196 ALA A O 1
ATOM 1540 N N . SER A 1 197 ? -48.098 -5.958 -11.000 1.00 28.69 197 SER A N 1
ATOM 1541 C CA . SER A 1 197 ? -49.472 -6.054 -10.496 1.00 28.69 197 SER A CA 1
ATOM 1542 C C . SER A 1 197 ? -49.657 -7.353 -9.693 1.00 28.69 197 SER A C 1
ATOM 1544 O O . SER A 1 197 ? -49.126 -8.389 -10.098 1.00 28.69 197 SER A O 1
ATOM 1546 N N . PRO A 1 198 ? -50.398 -7.332 -8.570 1.00 40.91 198 PRO A N 1
ATOM 1547 C CA . PRO A 1 198 ? -50.546 -8.476 -7.678 1.00 40.91 198 PRO A CA 1
ATOM 1548 C C . PRO A 1 198 ? -51.714 -9.365 -8.114 1.00 40.91 198 PRO A C 1
ATOM 1550 O O . PRO A 1 198 ? -52.851 -9.107 -7.733 1.00 40.91 198 PRO A O 1
ATOM 1553 N N . GLN A 1 199 ? -51.444 -10.411 -8.897 1.00 37.62 199 GLN A N 1
ATOM 1554 C CA . GLN A 1 199 ? -52.347 -11.551 -9.102 1.00 37.62 199 GLN A CA 1
ATOM 1555 C C . GLN A 1 199 ? -51.577 -12.737 -9.722 1.00 37.62 199 GLN A C 1
ATOM 1557 O O . GLN A 1 199 ? -50.839 -12.549 -10.682 1.00 37.62 199 GLN A O 1
ATOM 1562 N N . ASP A 1 200 ? -51.821 -13.935 -9.169 1.00 30.09 200 ASP A N 1
ATOM 1563 C CA . ASP A 1 200 ? -51.429 -15.302 -9.593 1.00 30.09 200 ASP A CA 1
ATOM 1564 C C . ASP A 1 200 ? -50.181 -15.967 -8.940 1.00 30.09 200 ASP A C 1
ATOM 1566 O O . ASP A 1 200 ? -49.233 -15.284 -8.553 1.00 30.09 200 ASP A O 1
ATOM 1570 N N . PRO A 1 201 ? -50.204 -17.298 -8.671 1.00 35.66 201 PRO A N 1
ATOM 1571 C CA . PRO A 1 201 ? -49.975 -17.856 -7.341 1.00 35.66 201 PRO A CA 1
ATOM 1572 C C . PRO A 1 201 ? -48.704 -18.722 -7.254 1.00 35.66 201 PRO A C 1
ATOM 1574 O O . PRO A 1 201 ? -48.034 -19.031 -8.236 1.00 35.66 201 PRO A O 1
ATOM 1577 N N . LEU A 1 202 ? -48.393 -19.137 -6.023 1.00 46.69 202 LEU A N 1
ATOM 1578 C CA . LEU A 1 202 ? -47.315 -20.044 -5.617 1.00 46.69 202 LEU A CA 1
ATOM 1579 C C . LEU A 1 202 ? -47.019 -21.175 -6.636 1.00 46.69 202 LEU A C 1
ATOM 1581 O O . LEU A 1 202 ? -47.844 -22.066 -6.841 1.00 46.69 202 LEU A O 1
ATOM 1585 N N . GLY A 1 203 ? -45.808 -21.208 -7.214 1.00 36.09 203 GLY A N 1
ATOM 1586 C CA . GLY A 1 203 ? -45.433 -22.292 -8.130 1.00 36.09 203 GLY A CA 1
ATOM 1587 C C . GLY A 1 203 ? -44.002 -22.273 -8.682 1.00 36.09 203 GLY A C 1
ATOM 1588 O O . GLY A 1 203 ? -43.776 -21.846 -9.803 1.00 36.09 203 GLY A O 1
ATOM 1589 N N . LYS A 1 204 ? -43.066 -22.875 -7.931 1.00 39.84 204 LYS A N 1
ATOM 1590 C CA . LYS A 1 204 ? -41.810 -23.5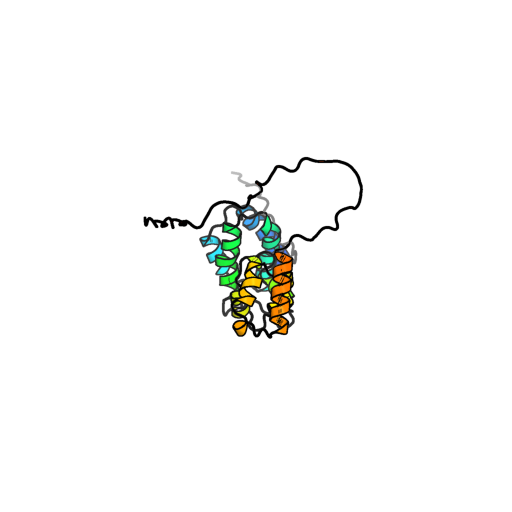16 -8.397 1.00 39.84 204 LYS A CA 1
ATOM 1591 C C . LYS A 1 204 ? -40.775 -22.638 -9.130 1.00 39.84 204 LYS A C 1
ATOM 1593 O O . LYS A 1 204 ? -40.692 -22.630 -10.356 1.00 39.84 204 LYS A O 1
ATOM 1598 N N . ALA A 1 205 ? -39.832 -22.072 -8.373 1.00 37.12 205 ALA A N 1
ATOM 1599 C CA . ALA A 1 205 ? -38.530 -21.688 -8.920 1.00 37.12 205 ALA A CA 1
ATOM 1600 C C . ALA A 1 205 ? -37.703 -22.950 -9.246 1.00 37.12 205 ALA A C 1
ATOM 1602 O O . ALA A 1 205 ? -37.354 -23.738 -8.366 1.00 37.12 205 ALA A O 1
ATOM 1603 N N . ARG A 1 206 ? -37.409 -23.163 -10.532 1.00 36.34 206 ARG A N 1
ATOM 1604 C CA . ARG A 1 206 ? -36.507 -24.212 -11.025 1.00 36.34 206 ARG A CA 1
ATOM 1605 C C . ARG A 1 206 ? -35.060 -23.736 -10.861 1.00 36.34 206 ARG A C 1
ATOM 1607 O O . ARG A 1 206 ? -34.627 -22.837 -11.575 1.00 36.34 206 ARG A O 1
ATOM 1614 N N . ILE A 1 207 ? -34.313 -24.366 -9.956 1.00 42.19 207 ILE A N 1
ATOM 1615 C CA . ILE A 1 207 ? -32.860 -24.193 -9.825 1.00 42.19 207 ILE A CA 1
ATOM 1616 C C . ILE A 1 207 ? -32.202 -24.731 -11.105 1.00 42.19 207 ILE A C 1
ATOM 1618 O O . ILE A 1 207 ? -32.394 -25.896 -11.458 1.00 42.19 207 ILE A O 1
ATOM 1622 N N . LYS A 1 208 ? -31.451 -23.888 -11.823 1.00 38.03 208 LYS A N 1
ATOM 1623 C CA . LYS A 1 208 ? -30.560 -24.338 -12.901 1.00 38.03 208 LYS A CA 1
ATOM 1624 C C . LYS A 1 208 ? -29.192 -24.674 -12.292 1.00 38.03 208 LYS A C 1
ATOM 1626 O O . LYS A 1 208 ? -28.614 -23.796 -11.656 1.00 38.03 208 LYS A O 1
ATOM 1631 N N . PRO A 1 209 ? -28.664 -25.898 -12.461 1.00 34.97 209 PRO A N 1
ATOM 1632 C CA . PRO A 1 209 ? -27.324 -26.226 -11.994 1.00 34.97 209 PRO A CA 1
ATOM 1633 C C . PRO A 1 209 ? -26.266 -25.547 -12.873 1.00 34.97 209 PRO A C 1
ATOM 1635 O O . PRO A 1 209 ? -26.378 -25.525 -14.099 1.00 34.97 209 PRO A O 1
ATOM 1638 N N . VAL A 1 210 ? -25.235 -25.005 -12.225 1.00 40.78 210 VAL A N 1
ATOM 1639 C CA . VAL A 1 210 ? -24.013 -24.504 -12.861 1.00 40.78 210 VAL A CA 1
ATOM 1640 C C . VAL A 1 210 ? -23.094 -25.700 -13.102 1.00 40.78 210 VAL A C 1
ATOM 1642 O O . VAL A 1 210 ? -22.662 -26.353 -12.156 1.00 40.78 210 VAL A O 1
ATOM 1645 N N . THR A 1 211 ? -22.805 -26.014 -14.362 1.00 41.38 211 THR A N 1
ATOM 1646 C CA . THR A 1 211 ? -21.781 -26.998 -14.734 1.00 41.38 211 THR A CA 1
ATOM 1647 C C . THR A 1 211 ? -20.415 -26.325 -14.787 1.00 41.38 211 THR A C 1
ATOM 1649 O O . THR A 1 211 ? -20.199 -25.427 -15.599 1.00 41.38 211 THR A O 1
ATOM 1652 N N . VAL A 1 212 ? -19.495 -26.775 -13.934 1.00 37.56 212 VAL A N 1
ATOM 1653 C CA . VAL A 1 212 ? -18.072 -26.414 -13.975 1.00 37.56 212 VAL A CA 1
ATOM 1654 C C . VAL A 1 212 ? -17.381 -27.343 -14.974 1.00 37.56 212 VAL A C 1
ATOM 1656 O O . VAL A 1 212 ? -17.389 -28.558 -14.788 1.00 37.56 212 VAL A O 1
ATOM 1659 N N . SER A 1 213 ? -16.815 -26.782 -16.043 1.00 34.56 213 SER A N 1
ATOM 1660 C CA . SER A 1 213 ? -15.981 -27.519 -16.997 1.00 34.56 213 SER A CA 1
ATOM 1661 C C . SER A 1 213 ? -14.518 -27.314 -16.626 1.00 34.56 213 SER A C 1
ATOM 1663 O O . SER A 1 213 ? -14.039 -26.183 -16.631 1.00 34.56 213 SER A O 1
ATOM 1665 N N . TRP A 1 214 ? -13.823 -28.401 -16.308 1.00 37.66 214 TRP A N 1
ATOM 1666 C CA . TRP A 1 214 ? -12.373 -28.412 -16.133 1.00 37.66 214 TRP A CA 1
ATOM 1667 C C . TRP A 1 214 ? -11.703 -28.609 -17.498 1.00 37.66 214 TRP A C 1
ATOM 1669 O O . TRP A 1 214 ? -12.077 -29.522 -18.237 1.00 37.66 214 TRP A O 1
ATOM 1679 N N . MET A 1 215 ? -10.724 -27.762 -17.811 1.00 44.53 215 MET A N 1
ATOM 1680 C CA . MET A 1 215 ? -9.641 -28.013 -18.767 1.00 44.53 215 MET A CA 1
ATOM 1681 C C . MET A 1 215 ? -8.337 -27.590 -18.108 1.00 44.53 215 MET A C 1
ATOM 1683 O O . MET A 1 215 ? -8.358 -26.541 -17.423 1.00 44.53 215 MET A O 1
#

Organism: Carassius auratus (NCBI:txid7957)